Protein AF-A0A9R0RWM8-F1 (afdb_monomer)

Radius of gyration: 27.02 Å; Cα contacts (8 Å, |Δi|>4): 179; chains: 1; bounding box: 79×49×94 Å

Secondary structure (DSSP, 8-state):
----------------TTSSS------TT-HHHHHHHHHHHHHHHHHHHHHHHHHHHTT----TTHHHHHHHHHHHHHHHHHHH--SHHHHHHHHHS-SHHHHHHHHHHHHHHHHHHTTT--S--HHHHHHHHHHTTS--S--------------------------PPBPTTT-SB--SEEEETTS-EEEHHHHHHHHHHHSB-TTT--B--TTSEEE--PPP---

Organism: Triticum turgidum subsp. durum (NCBI:txid4567)

Structure (mmCIF, N/CA/C/O backbone):
data_AF-A0A9R0RWM8-F1
#
_entry.id   AF-A0A9R0RWM8-F1
#
loop_
_atom_site.group_PDB
_atom_site.id
_atom_site.type_symbol
_atom_site.label_atom_id
_atom_site.label_alt_id
_atom_site.label_comp_id
_atom_site.label_asym_id
_atom_site.label_entity_id
_atom_site.label_seq_id
_atom_site.pdbx_PDB_ins_code
_atom_site.Cartn_x
_atom_site.Cartn_y
_atom_site.Cartn_z
_atom_site.occupancy
_atom_site.B_iso_or_equiv
_atom_site.auth_seq_id
_atom_site.auth_comp_id
_atom_site.auth_asym_id
_atom_site.auth_atom_id
_atom_site.pdbx_PDB_model_num
ATOM 1 N N . MET A 1 1 ? 53.790 21.057 -60.762 1.00 41.03 1 MET A N 1
ATOM 2 C CA . MET A 1 1 ? 53.659 20.073 -59.668 1.00 41.03 1 MET A CA 1
ATOM 3 C C . MET A 1 1 ? 52.258 20.195 -59.084 1.00 41.03 1 MET A C 1
ATOM 5 O O . MET A 1 1 ? 52.009 21.154 -58.374 1.00 41.03 1 MET A O 1
ATOM 9 N N . ASN A 1 2 ? 51.353 19.265 -59.403 1.00 35.59 2 ASN A N 1
ATOM 10 C CA . ASN A 1 2 ? 50.040 19.155 -58.758 1.00 35.59 2 ASN A CA 1
ATOM 11 C C . ASN A 1 2 ? 50.072 17.924 -57.849 1.00 35.59 2 ASN A C 1
ATOM 13 O O . ASN A 1 2 ? 50.396 16.834 -58.323 1.00 35.59 2 ASN A O 1
ATOM 17 N N . ARG A 1 3 ? 49.764 18.087 -56.558 1.00 42.84 3 ARG A N 1
ATOM 18 C CA . ARG A 1 3 ? 49.538 16.968 -55.637 1.00 42.84 3 ARG A CA 1
ATOM 19 C C . ARG A 1 3 ? 48.180 17.104 -54.955 1.00 42.84 3 ARG A C 1
ATOM 21 O O . ARG A 1 3 ? 47.782 18.174 -54.516 1.00 42.84 3 ARG A O 1
ATOM 28 N N . LEU A 1 4 ? 47.515 15.958 -54.974 1.00 44.88 4 LEU A N 1
ATOM 29 C CA . LEU A 1 4 ? 46.172 15.598 -54.549 1.00 44.88 4 LEU A CA 1
ATOM 30 C C . LEU A 1 4 ? 46.011 15.625 -53.024 1.00 44.88 4 LEU A C 1
ATOM 32 O O . LEU A 1 4 ? 46.988 15.434 -52.303 1.00 44.88 4 LEU A O 1
ATOM 36 N N . GLY A 1 5 ? 44.762 15.706 -52.557 1.00 35.75 5 GLY A N 1
ATOM 37 C CA . GLY A 1 5 ? 44.398 15.280 -51.205 1.00 35.75 5 GLY A CA 1
ATOM 38 C C . GLY A 1 5 ? 43.035 15.783 -50.742 1.00 35.75 5 GLY A C 1
ATOM 39 O O . GLY A 1 5 ? 42.968 16.729 -49.970 1.00 35.75 5 GLY A O 1
ATOM 40 N N . GLY A 1 6 ? 41.953 15.158 -51.212 1.00 41.94 6 GLY A N 1
ATOM 41 C CA . GLY A 1 6 ? 40.616 15.319 -50.636 1.00 41.94 6 GLY A CA 1
ATOM 42 C C . GLY A 1 6 ? 40.345 14.314 -49.509 1.00 41.94 6 GLY A C 1
ATOM 43 O O . GLY A 1 6 ? 40.866 13.201 -49.541 1.00 41.94 6 GLY A O 1
ATOM 44 N N . SER A 1 7 ? 39.520 14.714 -48.540 1.00 39.81 7 SER A N 1
ATOM 45 C CA . SER A 1 7 ? 38.639 13.910 -47.659 1.00 39.81 7 SER A CA 1
ATOM 46 C C . SER A 1 7 ? 37.884 14.921 -46.780 1.00 39.81 7 SER A C 1
ATOM 48 O O . SER A 1 7 ? 38.516 15.813 -46.227 1.00 39.81 7 SER A O 1
ATOM 50 N N . GLY A 1 8 ? 36.547 15.004 -46.826 1.00 36.31 8 GLY A N 1
ATOM 51 C CA . GLY A 1 8 ? 35.636 14.207 -45.983 1.00 36.31 8 GLY A CA 1
ATOM 52 C C . GLY A 1 8 ? 35.725 14.716 -44.535 1.00 36.31 8 GLY A C 1
ATOM 53 O O . GLY A 1 8 ? 36.802 14.678 -43.967 1.00 36.31 8 GLY A O 1
ATOM 54 N N . ILE A 1 9 ? 34.703 15.247 -43.866 1.00 40.88 9 ILE A N 1
ATOM 55 C CA . ILE A 1 9 ? 33.349 14.729 -43.642 1.00 40.88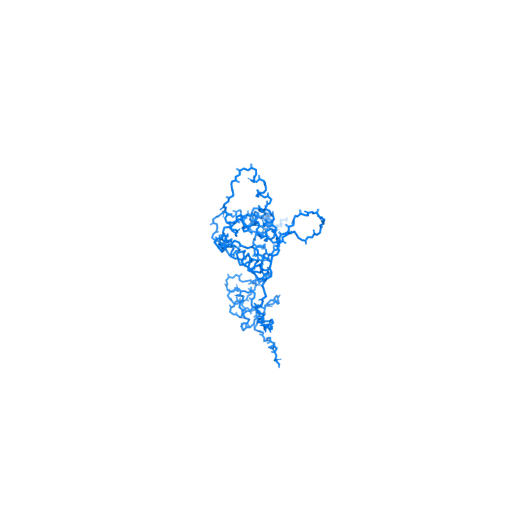 9 ILE A CA 1
ATOM 56 C C . ILE A 1 9 ? 32.516 15.834 -42.962 1.00 40.88 9 ILE A C 1
ATOM 58 O O . ILE A 1 9 ? 33.050 16.642 -42.205 1.00 40.88 9 ILE A O 1
ATOM 62 N N . GLY A 1 10 ? 31.211 15.870 -43.239 1.00 37.22 10 GLY A N 1
ATOM 63 C CA . GLY A 1 10 ? 30.273 16.811 -42.630 1.00 37.22 10 GLY A CA 1
ATOM 64 C C . GLY A 1 10 ? 30.106 16.584 -41.127 1.00 37.22 10 GLY A C 1
ATOM 65 O O . GLY A 1 10 ? 29.829 15.470 -40.686 1.00 37.22 10 GLY A O 1
ATOM 66 N N . GLY A 1 11 ? 30.240 17.660 -40.353 1.00 33.16 11 GLY A N 1
ATOM 67 C CA . GLY A 1 11 ? 29.762 17.723 -38.978 1.00 33.16 11 GLY A CA 1
ATOM 68 C C . GLY A 1 11 ? 28.255 17.937 -38.993 1.00 33.16 11 GLY A C 1
ATOM 69 O O . GLY A 1 11 ? 27.791 19.065 -39.117 1.00 33.16 11 GLY A O 1
ATOM 70 N N . ALA A 1 12 ? 27.487 16.853 -38.926 1.00 40.91 12 ALA A N 1
ATOM 71 C CA . ALA A 1 12 ? 26.118 16.943 -38.449 1.00 40.91 12 ALA A CA 1
ATOM 72 C C . ALA A 1 12 ? 26.194 17.083 -36.927 1.00 40.91 12 ALA A C 1
ATOM 74 O O . ALA A 1 12 ? 26.574 16.136 -36.236 1.00 40.91 12 ALA A O 1
ATOM 75 N N . ASP A 1 13 ? 25.865 18.269 -36.422 1.00 43.59 13 ASP A N 1
ATOM 76 C CA . ASP A 1 13 ? 25.582 18.488 -35.010 1.00 43.59 13 ASP A CA 1
ATOM 77 C C . ASP A 1 13 ? 24.439 17.553 -34.598 1.00 43.59 13 ASP A C 1
ATOM 79 O O . ASP A 1 13 ? 23.269 17.785 -34.904 1.00 43.59 13 ASP A O 1
ATOM 83 N N . VAL A 1 14 ? 24.784 16.443 -33.946 1.00 48.91 14 VAL A N 1
ATOM 84 C CA . VAL A 1 14 ? 23.820 15.570 -33.278 1.00 48.91 14 VAL A CA 1
ATOM 85 C C . VAL A 1 14 ? 23.519 16.216 -31.923 1.00 48.91 14 VAL A C 1
ATOM 87 O O . VAL A 1 14 ? 24.393 16.209 -31.053 1.00 48.91 14 VAL A O 1
ATOM 90 N N . PRO A 1 15 ? 22.320 16.782 -31.698 1.00 49.91 15 PRO A N 1
ATOM 91 C CA . PRO A 1 15 ? 21.963 17.278 -30.379 1.00 49.91 15 PRO A CA 1
ATOM 92 C C . PRO A 1 15 ? 21.841 16.095 -29.403 1.00 49.91 15 PRO A C 1
ATOM 94 O O . PRO A 1 15 ? 21.458 14.992 -29.813 1.00 49.91 15 PRO A O 1
ATOM 97 N N . PRO A 1 16 ? 22.140 16.287 -28.107 1.00 37.41 16 PRO A N 1
ATOM 98 C CA . PRO A 1 16 ? 22.095 15.217 -27.120 1.00 37.41 16 PRO A CA 1
ATOM 99 C C . PRO A 1 16 ? 20.658 14.708 -26.931 1.00 37.41 16 PRO A C 1
ATOM 101 O O . PRO A 1 16 ? 19.851 15.259 -26.183 1.00 37.41 16 PRO A O 1
ATOM 104 N N . LEU A 1 17 ? 20.336 13.602 -27.600 1.00 49.34 17 LEU A N 1
ATOM 105 C CA . LEU A 1 17 ? 19.144 12.803 -27.345 1.00 49.34 17 LEU A CA 1
ATOM 106 C C . LEU A 1 17 ? 19.371 11.968 -26.087 1.00 49.34 17 LEU A C 1
ATOM 108 O O . LEU A 1 17 ? 19.817 10.828 -26.199 1.00 49.34 17 LEU A O 1
ATOM 112 N N . GLN A 1 18 ? 19.061 12.496 -24.897 1.00 50.59 18 GLN A N 1
ATOM 113 C CA . GLN A 1 18 ? 18.813 11.596 -23.759 1.00 50.59 18 GLN A CA 1
ATOM 114 C C . GLN A 1 18 ? 18.012 12.126 -22.566 1.00 50.59 18 GLN A C 1
ATOM 116 O O . GLN A 1 18 ? 17.617 11.302 -21.747 1.00 50.59 18 GLN A O 1
ATOM 121 N N . HIS A 1 19 ? 17.683 13.419 -22.464 1.00 40.66 19 HIS A N 1
ATOM 122 C CA . HIS A 1 19 ? 16.923 13.898 -21.294 1.00 40.66 19 HIS A CA 1
ATOM 123 C C . HIS A 1 19 ? 15.537 14.490 -21.581 1.00 40.66 19 HIS A C 1
ATOM 125 O O . HIS A 1 19 ? 14.769 14.684 -20.652 1.00 40.66 19 HIS A O 1
ATOM 131 N N . GLN A 1 20 ? 15.167 14.722 -22.844 1.00 36.31 20 GLN A N 1
ATOM 132 C CA . GLN A 1 20 ? 14.015 15.586 -23.156 1.00 36.31 20 GLN A CA 1
ATOM 133 C C . GLN A 1 20 ? 12.822 14.885 -23.829 1.00 36.31 20 GLN A C 1
ATOM 135 O O . GLN A 1 20 ? 11.926 15.541 -24.343 1.00 36.31 20 GLN A O 1
ATOM 140 N N . ARG A 1 21 ? 12.777 13.544 -23.843 1.00 43.12 21 ARG A N 1
ATOM 141 C CA . ARG A 1 21 ? 11.648 12.785 -24.424 1.00 43.12 21 ARG A CA 1
ATOM 142 C C . ARG A 1 21 ? 11.198 11.624 -23.539 1.00 43.12 21 ARG A C 1
ATOM 144 O O . ARG A 1 21 ? 11.185 10.480 -23.983 1.00 43.12 21 ARG A O 1
ATOM 151 N N . ARG A 1 22 ? 10.908 11.902 -22.266 1.00 39.97 22 ARG A N 1
ATOM 152 C CA . ARG A 1 22 ? 10.103 11.015 -21.398 1.00 39.97 22 ARG A CA 1
ATOM 153 C C . ARG A 1 22 ? 9.156 11.774 -20.467 1.00 39.97 22 ARG A C 1
ATOM 155 O O . ARG A 1 22 ? 8.605 11.182 -19.548 1.00 39.97 22 ARG A O 1
ATOM 162 N N . GLU A 1 23 ? 8.909 13.049 -20.747 1.00 43.84 23 GLU A N 1
ATOM 163 C CA . GLU A 1 23 ? 7.754 13.780 -20.217 1.00 43.84 23 GLU A CA 1
ATOM 164 C C . GLU A 1 23 ? 6.521 13.500 -21.091 1.00 43.84 23 GLU A C 1
ATOM 166 O O . GLU A 1 23 ? 5.766 14.401 -21.446 1.00 43.84 23 GLU A O 1
ATOM 171 N N . ASP A 1 24 ? 6.332 12.237 -21.492 1.00 44.72 24 ASP A N 1
ATOM 172 C CA . ASP A 1 24 ? 5.107 11.823 -22.162 1.00 44.72 24 ASP A CA 1
ATOM 173 C C . ASP A 1 24 ? 3.997 11.878 -21.112 1.00 44.72 24 ASP A C 1
ATOM 175 O O . ASP A 1 24 ? 3.854 10.989 -20.266 1.00 44.72 24 ASP A O 1
ATOM 179 N N . VAL A 1 25 ? 3.261 12.991 -21.149 1.00 53.62 25 VAL A N 1
ATOM 180 C CA . VAL A 1 25 ? 2.013 13.241 -20.434 1.00 53.62 25 VAL A CA 1
ATOM 181 C C . VAL A 1 25 ? 1.122 12.024 -20.628 1.00 53.62 25 VAL A C 1
ATOM 183 O O . VAL A 1 25 ? 0.523 11.805 -21.681 1.00 53.62 25 VAL A O 1
ATOM 186 N N . MET A 1 26 ? 1.090 11.178 -19.608 1.00 51.50 26 MET A N 1
ATOM 187 C CA . MET A 1 26 ? 0.344 9.943 -19.658 1.00 51.50 26 MET A CA 1
ATOM 188 C C . MET A 1 26 ? -1.137 10.267 -19.550 1.00 51.50 26 MET A C 1
ATOM 190 O O . MET A 1 26 ? -1.602 10.753 -18.519 1.00 51.50 26 MET A O 1
ATOM 194 N N . GLY A 1 27 ? -1.879 10.000 -20.624 1.00 53.88 27 GLY A N 1
ATOM 195 C CA . GLY A 1 27 ? -3.328 10.119 -20.620 1.00 53.88 27 GLY A CA 1
ATOM 196 C C . GLY A 1 27 ? -3.925 9.328 -19.456 1.00 53.88 27 GLY A C 1
ATOM 197 O O . GLY A 1 27 ? -3.464 8.234 -19.127 1.00 53.88 27 GLY A O 1
ATOM 198 N N . LEU A 1 28 ? -4.984 9.870 -18.857 1.00 53.69 28 LEU A N 1
ATOM 199 C CA . LEU A 1 28 ? -5.710 9.332 -17.696 1.00 53.69 28 LEU A CA 1
ATOM 200 C C . LEU A 1 28 ? -6.250 7.887 -17.872 1.00 53.69 28 LEU A C 1
ATOM 202 O O . LEU A 1 28 ? -6.887 7.369 -16.957 1.00 53.69 28 LEU A O 1
ATOM 206 N N . GLY A 1 29 ? -6.001 7.245 -19.020 1.00 56.00 29 GLY A N 1
ATOM 207 C CA . GLY A 1 29 ? -6.438 5.901 -19.395 1.00 56.00 29 GLY A CA 1
ATOM 208 C C . GLY A 1 29 ? -5.324 4.895 -19.723 1.00 56.00 29 GLY A C 1
ATOM 209 O O . GLY A 1 29 ? -5.643 3.852 -20.285 1.00 56.00 29 GLY A O 1
ATOM 210 N N . ASP A 1 30 ? -4.046 5.156 -19.406 1.00 70.75 30 ASP A N 1
ATOM 211 C CA . ASP A 1 30 ? -2.996 4.127 -19.543 1.00 70.75 30 ASP A CA 1
ATOM 212 C C . ASP A 1 30 ? -3.303 2.922 -18.615 1.00 70.75 30 ASP A C 1
ATOM 214 O O . ASP A 1 30 ? -3.385 3.102 -17.391 1.00 70.75 30 ASP A O 1
ATOM 218 N N . PRO A 1 31 ? -3.448 1.690 -19.149 1.00 75.12 31 PRO A N 1
ATOM 219 C CA . PRO A 1 31 ? -3.758 0.493 -18.360 1.00 75.12 31 PRO A CA 1
ATOM 220 C C . PRO A 1 31 ? -2.769 0.216 -17.217 1.00 75.12 31 PRO A C 1
ATOM 222 O O . PRO A 1 31 ? -3.159 -0.283 -16.156 1.00 75.12 31 PRO A O 1
ATOM 225 N N . MET A 1 32 ? -1.494 0.566 -17.398 1.00 74.56 32 MET A N 1
ATOM 226 C CA . MET A 1 32 ? -0.452 0.426 -16.383 1.00 74.56 32 MET A CA 1
ATOM 227 C C . MET A 1 32 ? -0.665 1.419 -15.236 1.00 74.56 32 MET A C 1
ATOM 229 O O . MET A 1 32 ? -0.528 1.046 -14.071 1.00 74.56 32 MET A O 1
ATOM 233 N N . LEU A 1 33 ? -1.043 2.666 -15.543 1.00 78.62 33 LEU A N 1
ATOM 234 C CA . LEU A 1 33 ? -1.353 3.674 -14.524 1.00 78.62 33 LEU A CA 1
ATOM 235 C C . LEU A 1 33 ? -2.636 3.313 -13.769 1.00 78.62 33 LEU A C 1
ATOM 237 O O . LEU A 1 33 ? -2.679 3.424 -12.547 1.00 78.62 33 LEU A O 1
ATOM 241 N N . VAL A 1 34 ? -3.663 2.827 -14.468 1.00 81.25 34 VAL A N 1
ATOM 242 C CA . VAL A 1 34 ? -4.906 2.349 -13.839 1.00 81.25 34 VAL A CA 1
ATOM 243 C C . VAL A 1 34 ? -4.615 1.207 -12.864 1.00 81.25 34 VAL A C 1
ATOM 245 O O . VAL A 1 34 ? -5.079 1.237 -11.722 1.00 81.25 34 VAL A O 1
ATOM 248 N N . THR A 1 35 ? -3.798 0.236 -13.279 1.00 83.12 35 THR A N 1
ATOM 249 C CA . THR A 1 35 ? -3.392 -0.895 -12.431 1.00 83.12 35 THR A CA 1
ATOM 250 C C . THR A 1 35 ? -2.606 -0.426 -11.208 1.00 83.12 35 THR A C 1
ATOM 252 O O . THR A 1 35 ? -2.902 -0.852 -10.092 1.00 83.12 35 THR A O 1
ATOM 255 N N . LEU A 1 36 ? -1.666 0.504 -11.393 1.00 85.00 36 LEU A N 1
ATOM 256 C CA . LEU A 1 36 ? -0.878 1.090 -10.308 1.00 85.00 36 LEU A CA 1
ATOM 257 C C . LEU A 1 36 ? -1.762 1.815 -9.282 1.00 85.00 36 LEU A C 1
ATOM 259 O O . LEU A 1 36 ? -1.656 1.559 -8.084 1.00 85.00 36 LEU A O 1
ATOM 263 N N . ARG A 1 37 ? -2.684 2.667 -9.749 1.00 85.56 37 ARG A N 1
ATOM 264 C CA . ARG A 1 37 ? -3.636 3.387 -8.887 1.00 85.56 37 ARG A CA 1
ATOM 265 C C . ARG A 1 37 ? -4.529 2.418 -8.114 1.00 85.56 37 ARG A C 1
ATOM 267 O O . ARG A 1 37 ? -4.785 2.626 -6.933 1.00 85.56 37 ARG A O 1
ATOM 274 N N . ASN A 1 38 ? -4.992 1.347 -8.758 1.00 87.50 38 ASN A N 1
ATOM 275 C CA . ASN A 1 38 ? -5.810 0.324 -8.105 1.00 87.50 38 ASN A CA 1
ATOM 276 C C . ASN A 1 38 ? -5.023 -0.452 -7.043 1.00 87.50 38 ASN A C 1
ATOM 278 O O . ASN A 1 38 ? -5.536 -0.644 -5.943 1.00 87.50 38 ASN A O 1
ATOM 282 N N . ASN A 1 39 ? -3.783 -0.846 -7.337 1.00 88.50 39 ASN A N 1
ATOM 283 C CA . ASN A 1 39 ? -2.914 -1.517 -6.372 1.00 88.50 39 ASN A CA 1
ATOM 284 C C . ASN A 1 39 ? -2.635 -0.621 -5.157 1.00 88.50 39 ASN A C 1
ATOM 286 O O . ASN A 1 39 ? -2.789 -1.053 -4.017 1.00 88.50 39 ASN A O 1
ATOM 290 N N . TYR A 1 40 ? -2.328 0.656 -5.384 1.00 90.00 40 TYR A N 1
ATOM 291 C CA . TYR A 1 40 ? -2.070 1.578 -4.286 1.00 90.00 40 TYR A CA 1
ATOM 292 C C . TYR A 1 40 ? -3.319 1.850 -3.432 1.00 90.00 40 TYR A C 1
ATOM 294 O O . TYR A 1 40 ? -3.229 1.878 -2.205 1.00 90.00 40 TYR A O 1
ATOM 302 N N . ARG A 1 41 ? -4.511 1.949 -4.044 1.00 90.44 41 ARG A N 1
ATOM 303 C CA . ARG A 1 41 ? -5.782 2.017 -3.296 1.00 90.44 41 ARG A CA 1
ATOM 304 C C . ARG A 1 41 ? -6.003 0.792 -2.410 1.00 90.44 41 ARG A C 1
ATOM 306 O O . ARG A 1 41 ? -6.516 0.961 -1.310 1.00 90.44 41 ARG A O 1
ATOM 313 N N . GLN A 1 42 ? -5.613 -0.408 -2.848 1.00 90.25 42 GLN A N 1
ATOM 314 C CA . GLN A 1 42 ? -5.680 -1.608 -2.003 1.00 90.25 42 GLN A CA 1
ATOM 315 C C . GLN A 1 42 ? -4.789 -1.464 -0.766 1.00 90.25 42 GLN A C 1
ATOM 317 O O . GLN A 1 42 ? -5.277 -1.635 0.347 1.00 90.25 42 GLN A O 1
ATOM 322 N N . ARG A 1 43 ? -3.541 -1.010 -0.936 1.00 91.81 43 ARG A N 1
ATOM 323 C CA . ARG A 1 43 ? -2.626 -0.754 0.192 1.00 91.81 43 ARG A CA 1
ATOM 324 C C . ARG A 1 43 ? -3.173 0.302 1.164 1.00 91.81 43 ARG A C 1
ATOM 326 O O . ARG A 1 43 ? -3.072 0.143 2.376 1.00 91.81 43 ARG A O 1
ATOM 333 N N . ILE A 1 44 ? -3.796 1.363 0.639 1.00 90.94 44 ILE A N 1
ATOM 334 C CA . ILE A 1 44 ? -4.483 2.380 1.453 1.00 90.94 44 ILE A CA 1
ATOM 335 C C . ILE A 1 44 ? -5.648 1.760 2.239 1.00 90.94 44 ILE A C 1
ATOM 337 O O . ILE A 1 44 ? -5.817 2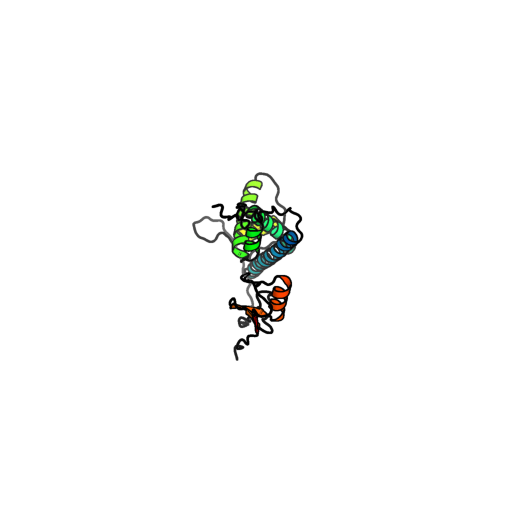.069 3.416 1.00 90.94 44 ILE A O 1
ATOM 341 N N . MET A 1 45 ? -6.454 0.894 1.616 1.00 89.56 45 MET A N 1
ATOM 342 C CA . MET A 1 45 ? -7.566 0.219 2.297 1.00 89.56 45 MET A CA 1
ATOM 343 C C . MET A 1 45 ? -7.087 -0.718 3.404 1.00 89.56 45 MET A C 1
ATOM 345 O O . MET A 1 45 ? -7.712 -0.762 4.460 1.00 89.56 45 MET A O 1
ATOM 349 N N . GLU A 1 46 ? -6.007 -1.460 3.175 1.00 90.00 46 GLU A N 1
ATOM 350 C CA . GLU A 1 46 ? -5.410 -2.351 4.175 1.00 90.00 46 GLU A CA 1
ATOM 351 C C . GLU A 1 46 ? -4.877 -1.567 5.372 1.00 90.00 46 GLU A C 1
ATOM 353 O O . GLU A 1 46 ? -5.199 -1.902 6.511 1.00 90.00 46 GLU A O 1
ATOM 358 N N . HIS A 1 47 ? -4.153 -0.474 5.120 1.00 89.50 47 HIS A N 1
ATOM 359 C CA . HIS A 1 47 ? -3.665 0.403 6.180 1.00 89.50 47 HIS A CA 1
ATOM 360 C C . HIS A 1 47 ? -4.824 1.055 6.952 1.00 89.50 47 HIS A C 1
ATOM 362 O O . HIS A 1 47 ? -4.876 0.976 8.175 1.00 89.50 47 HIS A O 1
ATOM 368 N N . ALA A 1 48 ? -5.838 1.584 6.259 1.00 87.81 48 ALA A N 1
ATOM 369 C CA . ALA A 1 48 ? -7.031 2.130 6.907 1.00 87.81 48 ALA A CA 1
ATOM 370 C C . ALA A 1 48 ? -7.805 1.070 7.715 1.00 87.81 48 ALA A C 1
ATOM 372 O O . ALA A 1 48 ? -8.362 1.370 8.770 1.00 87.81 48 ALA A O 1
ATOM 373 N N . ARG A 1 49 ? -7.844 -0.181 7.241 1.00 89.44 49 ARG A N 1
ATOM 374 C CA . ARG A 1 49 ? -8.447 -1.301 7.971 1.00 89.44 49 ARG A CA 1
ATOM 375 C C . ARG A 1 49 ? -7.668 -1.618 9.241 1.00 89.44 49 ARG A C 1
ATOM 377 O O . ARG A 1 49 ? -8.300 -1.849 10.271 1.00 89.44 49 ARG A O 1
ATOM 384 N N . TRP A 1 50 ? -6.340 -1.629 9.167 1.00 89.44 50 TRP A N 1
ATOM 385 C CA . TRP A 1 50 ? -5.469 -1.810 10.326 1.00 89.44 50 TRP A CA 1
ATOM 386 C C . TRP A 1 50 ? -5.720 -0.724 11.378 1.00 89.44 50 TRP A C 1
ATOM 388 O O . TRP A 1 50 ? -6.050 -1.056 12.514 1.00 89.44 50 TRP A O 1
ATOM 398 N N . GLU A 1 51 ? -5.724 0.548 10.970 1.00 86.25 51 GLU A N 1
ATOM 399 C CA . GLU A 1 51 ? -6.009 1.703 11.836 1.00 86.25 51 GLU A CA 1
ATOM 400 C C . GLU A 1 51 ? -7.368 1.601 12.544 1.00 86.25 51 GLU A C 1
ATOM 402 O O . GLU A 1 51 ? -7.498 1.811 13.753 1.00 86.25 51 GLU A O 1
ATOM 407 N N . VAL A 1 52 ? -8.419 1.242 11.803 1.00 84.44 52 VAL A N 1
ATOM 408 C CA . VAL A 1 52 ? -9.760 1.093 12.382 1.00 84.44 52 VAL A CA 1
ATOM 409 C C . VAL A 1 52 ? -9.833 -0.108 13.330 1.00 84.44 52 VAL A C 1
ATOM 411 O O . VAL A 1 52 ? -10.474 -0.031 14.378 1.00 84.44 52 VAL A O 1
ATOM 414 N N . THR A 1 53 ? -9.154 -1.206 13.001 1.00 85.31 53 THR A N 1
ATOM 415 C CA . THR A 1 53 ? -9.132 -2.417 13.833 1.00 85.31 53 THR A CA 1
ATOM 416 C C . THR A 1 53 ? -8.368 -2.186 15.137 1.00 85.31 53 THR A C 1
ATOM 418 O O . THR A 1 53 ? -8.854 -2.575 16.198 1.00 85.31 53 THR A O 1
ATOM 421 N N . ALA A 1 54 ? -7.228 -1.490 15.092 1.00 84.88 54 ALA A N 1
ATOM 422 C CA . ALA A 1 54 ? -6.471 -1.099 16.282 1.00 84.88 54 ALA A CA 1
ATOM 423 C C . ALA A 1 54 ? -7.347 -0.312 17.272 1.00 84.88 54 ALA A C 1
ATOM 425 O O . ALA A 1 54 ? -7.375 -0.597 18.467 1.00 84.88 54 ALA A O 1
ATOM 426 N N . ARG A 1 55 ? -8.182 0.598 16.767 1.00 78.81 55 ARG A N 1
ATOM 427 C CA . ARG A 1 55 ? -9.120 1.369 17.596 1.00 78.81 55 ARG A CA 1
ATOM 428 C C . ARG A 1 55 ? -10.230 0.555 18.231 1.00 78.81 55 ARG A C 1
ATOM 430 O O . ARG A 1 55 ? -10.644 0.882 19.342 1.00 78.81 55 ARG A O 1
ATOM 437 N N . LEU A 1 56 ? -10.721 -0.469 17.535 1.00 82.06 56 LEU A N 1
ATOM 438 C CA . LEU A 1 56 ? -11.687 -1.402 18.110 1.00 82.06 56 LEU A CA 1
ATOM 439 C C . LEU A 1 56 ? -11.071 -2.134 19.310 1.00 82.06 56 LEU A C 1
ATOM 441 O O . LEU A 1 56 ? -11.743 -2.283 20.328 1.00 82.06 56 LEU A O 1
ATOM 445 N N . TYR A 1 57 ? -9.787 -2.507 19.233 1.00 81.06 57 TYR A N 1
ATOM 446 C CA . TYR A 1 57 ? -9.053 -3.080 20.368 1.00 81.06 57 TYR A CA 1
ATOM 447 C C . TYR A 1 57 ? -8.814 -2.075 21.503 1.00 81.06 57 TYR A C 1
ATOM 449 O O . TYR A 1 57 ? -8.885 -2.447 22.672 1.00 81.06 57 TYR A O 1
ATOM 457 N N . GLU A 1 58 ? -8.605 -0.798 21.184 1.00 82.06 58 GLU A N 1
ATOM 458 C CA . GLU A 1 58 ? -8.502 0.290 22.170 1.00 82.06 58 GLU A CA 1
ATOM 459 C C . GLU A 1 58 ? -9.858 0.715 22.772 1.00 82.06 58 GLU A C 1
ATOM 461 O O . GLU A 1 58 ? -9.906 1.603 23.624 1.00 82.06 58 GLU A O 1
ATOM 466 N N . GLY A 1 59 ? -10.977 0.129 22.327 1.00 79.50 59 GLY A N 1
ATOM 467 C CA . GLY A 1 59 ? -12.321 0.476 22.797 1.00 79.50 59 GLY A CA 1
ATOM 468 C C . GLY A 1 59 ? -12.821 1.849 22.330 1.00 79.50 59 GLY A C 1
ATOM 469 O O . GLY A 1 59 ? -13.771 2.391 22.899 1.00 79.50 59 GLY A O 1
ATOM 470 N N . LYS A 1 60 ? -12.198 2.437 21.300 1.00 80.38 60 LYS A N 1
ATOM 471 C CA . LYS A 1 60 ? -12.632 3.714 20.713 1.00 80.38 60 LYS A CA 1
ATOM 472 C C . LYS A 1 60 ? -13.871 3.506 19.837 1.00 80.38 60 LYS A C 1
ATOM 474 O O . LYS A 1 60 ? -14.053 2.467 19.205 1.00 80.38 60 LYS A O 1
ATOM 479 N N . ARG A 1 61 ? -14.733 4.527 19.768 1.00 76.25 61 ARG A N 1
ATOM 480 C CA . ARG A 1 61 ? -15.957 4.489 18.955 1.00 76.25 61 ARG A CA 1
ATOM 481 C C . ARG A 1 61 ? -15.608 4.483 17.464 1.00 76.25 61 ARG A C 1
ATOM 483 O O . ARG A 1 61 ? -14.933 5.388 16.983 1.00 76.25 61 ARG A O 1
ATOM 490 N N . VAL A 1 62 ? -16.124 3.491 16.748 1.00 77.62 62 VAL A N 1
ATOM 491 C CA . VAL A 1 62 ? -16.010 3.334 15.292 1.00 77.62 62 VAL A CA 1
ATOM 492 C C . VAL A 1 62 ? -17.419 3.111 14.720 1.00 77.62 62 VAL A C 1
ATOM 494 O O . VAL A 1 62 ? -18.230 2.454 15.379 1.00 77.62 62 VAL A O 1
ATOM 497 N N . PRO A 1 63 ? -17.749 3.637 13.525 1.00 76.81 63 PRO A N 1
ATOM 498 C CA . PRO A 1 63 ? -19.046 3.396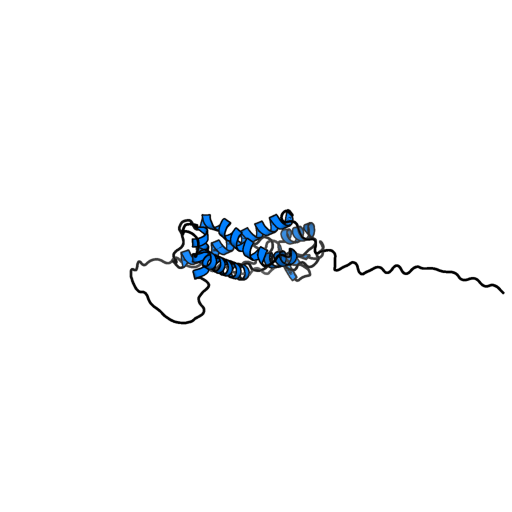 12.888 1.00 76.81 63 PRO A CA 1
ATOM 499 C C . PRO A 1 63 ? -19.256 1.903 12.614 1.00 76.81 63 PRO A C 1
ATOM 501 O O . PRO A 1 63 ? -18.344 1.253 12.118 1.00 76.81 63 PRO A O 1
ATOM 504 N N . ALA A 1 64 ? -20.447 1.352 12.869 1.00 72.62 64 ALA A N 1
ATOM 505 C CA . ALA A 1 64 ? -20.708 -0.088 12.704 1.00 72.62 64 ALA A CA 1
ATOM 506 C C . ALA A 1 64 ? -20.428 -0.600 11.273 1.00 72.62 64 ALA A C 1
ATOM 508 O O . ALA A 1 64 ? -19.955 -1.717 11.088 1.00 72.62 64 ALA A O 1
ATOM 509 N N . ASP A 1 65 ? -20.639 0.256 10.271 1.00 78.69 65 ASP A N 1
ATOM 510 C CA . ASP A 1 65 ? -20.495 -0.058 8.848 1.00 78.69 65 ASP A CA 1
ATOM 511 C C . ASP A 1 65 ? -19.183 0.436 8.228 1.00 78.69 65 ASP A C 1
ATOM 513 O O . ASP A 1 65 ? -19.087 0.617 7.011 1.00 78.69 65 ASP A O 1
ATOM 517 N N . TRP A 1 66 ? -18.151 0.650 9.046 1.00 79.56 66 TRP A N 1
ATOM 518 C CA . TRP A 1 66 ? -16.871 1.212 8.610 1.00 79.56 66 TRP A CA 1
ATOM 519 C C . TRP A 1 66 ? -16.247 0.489 7.408 1.00 79.56 66 TRP A C 1
ATOM 521 O O . TRP A 1 66 ? -15.661 1.124 6.533 1.00 79.56 66 TRP A O 1
ATOM 531 N N . GLN A 1 67 ? -16.431 -0.828 7.307 1.00 80.44 67 GLN A N 1
ATOM 532 C CA . GLN A 1 67 ? -15.920 -1.625 6.190 1.00 80.44 67 GLN A CA 1
ATOM 533 C C . GLN A 1 67 ? -16.483 -1.176 4.833 1.00 80.44 67 GLN A C 1
ATOM 535 O O . GLN A 1 67 ? -15.764 -1.211 3.834 1.00 80.44 67 GLN A O 1
ATOM 540 N N . ARG A 1 68 ? -17.739 -0.705 4.789 1.00 80.25 68 ARG A N 1
ATOM 541 C CA . ARG A 1 68 ? -18.393 -0.244 3.552 1.00 80.25 68 ARG A CA 1
ATOM 542 C C . ARG A 1 68 ? -17.835 1.085 3.048 1.00 80.25 68 ARG A C 1
ATOM 544 O O . ARG A 1 68 ? -17.851 1.327 1.846 1.00 80.25 68 ARG A O 1
ATOM 551 N N . GLY A 1 69 ? -17.311 1.923 3.941 1.00 80.88 69 GLY A N 1
ATOM 552 C CA . GLY A 1 69 ? -16.765 3.233 3.582 1.00 80.88 69 GLY A CA 1
ATOM 553 C C . GLY A 1 69 ? -15.285 3.221 3.179 1.00 80.88 69 GLY A C 1
ATOM 554 O O . GLY A 1 69 ? -14.807 4.228 2.651 1.00 80.88 69 GLY A O 1
ATOM 555 N N . LEU A 1 70 ? -14.566 2.108 3.385 1.00 85.06 70 LEU A N 1
ATOM 556 C CA . LEU A 1 70 ? -13.136 1.985 3.066 1.00 85.06 70 LEU A CA 1
ATOM 557 C C . LEU A 1 70 ? -12.797 2.187 1.578 1.00 85.06 70 LEU A C 1
ATOM 559 O O . LEU A 1 70 ? -11.843 2.919 1.307 1.00 85.06 70 LEU A O 1
ATOM 563 N N . PRO A 1 71 ? -13.530 1.607 0.603 1.00 86.38 71 PRO A N 1
ATOM 564 C CA . PRO A 1 71 ? -13.189 1.787 -0.809 1.00 86.38 71 PRO A CA 1
ATOM 565 C C . PRO A 1 71 ? -13.280 3.248 -1.252 1.00 86.38 71 PRO A C 1
ATOM 567 O O . PRO A 1 71 ? -12.413 3.748 -1.970 1.00 86.38 71 PRO A O 1
ATOM 570 N N . GLU A 1 72 ? -14.301 3.957 -0.774 1.00 85.31 72 GLU A N 1
ATOM 571 C CA . GLU A 1 72 ? -14.503 5.369 -1.090 1.00 85.31 72 GLU A CA 1
ATOM 572 C C . GLU A 1 72 ? -13.496 6.270 -0.360 1.00 85.31 72 GLU A C 1
ATOM 574 O O . GLU A 1 72 ? -12.957 7.205 -0.956 1.00 85.31 72 GLU A O 1
ATOM 579 N N . LEU A 1 73 ? -13.154 5.952 0.894 1.00 87.12 73 LEU A N 1
ATOM 580 C CA . LEU A 1 73 ? -12.053 6.602 1.607 1.00 87.12 73 LEU A CA 1
ATOM 581 C C . LEU A 1 73 ? -10.742 6.473 0.819 1.00 87.12 73 LEU A C 1
ATOM 583 O O . LEU A 1 73 ? -10.090 7.480 0.545 1.00 87.12 73 LEU A O 1
ATOM 587 N N . ALA A 1 74 ? -10.378 5.256 0.411 1.00 88.38 74 ALA A N 1
ATOM 588 C CA . ALA A 1 74 ? -9.144 5.004 -0.325 1.00 88.38 74 ALA A CA 1
ATOM 589 C C . ALA A 1 74 ? -9.118 5.725 -1.675 1.00 88.38 74 ALA A C 1
ATOM 591 O O . ALA A 1 74 ? -8.089 6.280 -2.063 1.00 88.38 74 ALA A O 1
ATOM 592 N N . ARG A 1 75 ? -10.260 5.792 -2.370 1.00 88.62 75 ARG A N 1
ATOM 593 C CA . ARG A 1 75 ? -10.402 6.569 -3.606 1.00 88.62 75 ARG A CA 1
ATOM 594 C C . ARG A 1 75 ? -10.152 8.062 -3.375 1.00 88.62 75 ARG A C 1
ATOM 596 O O . ARG A 1 75 ? -9.483 8.698 -4.185 1.00 88.62 75 ARG A O 1
ATOM 603 N N . ARG A 1 76 ? -10.677 8.629 -2.286 1.00 87.44 76 ARG A N 1
ATOM 604 C CA . ARG A 1 76 ? -10.500 10.049 -1.938 1.00 87.44 76 ARG A CA 1
ATOM 605 C C . ARG A 1 76 ? -9.075 10.372 -1.504 1.00 87.44 76 ARG A C 1
ATOM 607 O O . ARG A 1 76 ? -8.537 11.385 -1.941 1.00 87.44 76 ARG A O 1
ATOM 614 N N . VAL A 1 77 ? -8.472 9.508 -0.692 1.00 89.69 77 VAL A N 1
ATOM 615 C CA . VAL A 1 77 ? -7.065 9.604 -0.275 1.00 89.69 77 VAL A CA 1
ATOM 616 C C . VAL A 1 77 ? -6.151 9.553 -1.496 1.00 89.69 77 VAL A C 1
ATOM 618 O O . VAL A 1 77 ? -5.336 10.450 -1.699 1.00 89.69 77 VAL A O 1
ATOM 621 N N . GLU A 1 78 ? -6.337 8.558 -2.364 1.00 89.69 78 GLU A N 1
ATOM 622 C CA . GLU A 1 78 ? -5.544 8.420 -3.584 1.00 89.69 78 GLU A CA 1
ATOM 623 C C . GLU A 1 78 ? -5.723 9.614 -4.522 1.00 89.69 78 GLU A C 1
ATOM 625 O O . GLU A 1 78 ? -4.745 10.064 -5.111 1.00 89.69 78 GLU A O 1
ATOM 630 N N . LYS A 1 79 ? -6.936 10.167 -4.628 1.00 87.75 79 LYS A N 1
ATOM 631 C CA . LYS A 1 79 ? -7.187 11.366 -5.431 1.00 87.75 79 LYS A CA 1
ATOM 632 C C . LYS A 1 79 ? -6.358 12.560 -4.946 1.00 87.75 79 LYS A C 1
ATOM 634 O O . LYS A 1 79 ? -5.732 13.213 -5.773 1.00 87.75 79 LYS A O 1
ATOM 639 N N . VAL A 1 80 ? -6.312 12.809 -3.635 1.00 88.56 80 VAL A N 1
ATOM 640 C CA . VAL A 1 80 ? -5.489 13.887 -3.053 1.00 88.56 80 VAL A CA 1
ATOM 641 C C . VAL A 1 80 ? -4.003 13.665 -3.345 1.00 88.56 80 VAL A C 1
ATOM 643 O O . VAL A 1 80 ? -3.292 14.600 -3.705 1.00 88.56 80 VAL A O 1
ATOM 646 N N . LEU A 1 81 ? -3.531 12.424 -3.221 1.00 87.88 81 LEU A N 1
ATOM 647 C CA . LEU A 1 81 ? -2.131 12.085 -3.484 1.00 87.88 81 LEU A CA 1
ATOM 648 C C . LEU A 1 81 ? -1.768 12.218 -4.967 1.00 87.88 81 LEU A C 1
ATOM 650 O O . LEU A 1 81 ? -0.703 12.734 -5.293 1.00 87.88 81 LEU A O 1
ATOM 654 N N . PHE A 1 82 ? -2.662 11.815 -5.867 1.00 85.31 82 PHE A N 1
ATOM 655 C CA . PHE A 1 82 ? -2.475 11.968 -7.307 1.00 85.31 82 PHE A CA 1
ATOM 656 C C . PHE A 1 82 ? -2.475 13.443 -7.736 1.00 85.31 82 PHE A C 1
ATOM 658 O O . PHE A 1 82 ? -1.646 13.845 -8.543 1.00 85.31 82 PHE A O 1
ATOM 665 N N . GLU A 1 83 ? -3.351 14.274 -7.162 1.00 83.69 83 GLU A N 1
ATOM 666 C CA . GLU A 1 83 ? -3.371 15.723 -7.421 1.00 83.69 83 GLU A CA 1
ATOM 667 C C . GLU A 1 83 ? -2.086 16.422 -6.946 1.00 83.69 83 GLU A C 1
ATOM 669 O O . GLU A 1 83 ? -1.639 17.379 -7.576 1.00 83.69 83 GLU A O 1
ATOM 674 N N . LYS A 1 84 ? -1.456 15.922 -5.874 1.00 82.12 84 LYS A N 1
ATOM 675 C CA . LYS A 1 84 ? -0.158 16.419 -5.388 1.00 82.12 84 LYS A CA 1
ATOM 676 C C . LYS A 1 84 ? 1.019 15.994 -6.276 1.00 82.12 84 LYS A C 1
ATOM 678 O O . LYS A 1 84 ? 2.017 16.706 -6.334 1.00 82.12 84 LYS A O 1
ATOM 683 N N . HIS A 1 85 ? 0.903 14.852 -6.952 1.00 77.38 85 HIS A N 1
ATOM 684 C CA . HIS A 1 85 ? 1.944 14.267 -7.799 1.00 77.38 85 HIS A CA 1
ATOM 685 C C . HIS A 1 85 ? 1.444 14.110 -9.241 1.00 77.38 85 HIS A C 1
ATOM 687 O O . HIS A 1 85 ? 1.163 12.991 -9.678 1.00 77.38 85 HIS A O 1
ATOM 693 N N . PRO A 1 86 ? 1.349 15.212 -10.012 1.00 69.00 86 PRO A N 1
ATOM 694 C CA . PRO A 1 86 ? 0.878 15.160 -11.397 1.00 69.00 86 PRO A CA 1
ATOM 695 C C . PRO A 1 86 ? 1.815 14.353 -12.310 1.00 69.00 86 PRO A C 1
ATOM 697 O O . PRO A 1 86 ? 1.411 13.902 -13.381 1.00 69.00 86 PRO A O 1
ATOM 700 N N . ASN A 1 87 ? 3.069 14.153 -11.894 1.00 75.19 87 ASN A N 1
ATOM 701 C CA . ASN A 1 87 ? 4.056 13.382 -12.631 1.00 75.19 87 ASN A CA 1
ATOM 702 C C . ASN A 1 87 ? 3.932 11.875 -12.342 1.00 75.19 87 ASN A C 1
ATOM 704 O O . ASN A 1 87 ? 4.000 11.435 -11.191 1.00 75.19 87 ASN A O 1
ATOM 708 N N . LYS A 1 88 ? 3.850 11.060 -13.404 1.00 69.88 88 LYS A N 1
ATOM 709 C CA . LYS A 1 88 ? 3.781 9.592 -13.316 1.00 69.88 88 LYS A CA 1
ATOM 710 C C . LYS A 1 88 ? 4.937 9.007 -12.507 1.00 69.88 88 LYS A C 1
ATOM 712 O O . LYS A 1 88 ? 4.719 8.074 -11.741 1.00 69.88 88 LYS A O 1
ATOM 717 N N . TRP A 1 89 ? 6.159 9.505 -12.701 1.00 70.94 89 TRP A N 1
ATOM 718 C CA . TRP A 1 89 ? 7.339 8.943 -12.038 1.00 70.94 89 TRP A CA 1
ATOM 719 C C . TRP A 1 89 ? 7.357 9.245 -10.535 1.00 70.94 89 TRP A C 1
ATOM 721 O O . TRP A 1 89 ? 7.670 8.368 -9.735 1.00 70.94 89 TRP A O 1
ATOM 731 N N . GLU A 1 90 ? 6.948 10.451 -10.142 1.00 77.88 90 GLU A N 1
ATOM 732 C CA . GLU A 1 90 ? 6.808 10.824 -8.730 1.00 77.88 90 GLU A CA 1
ATOM 733 C C . GLU A 1 90 ? 5.691 10.043 -8.048 1.00 77.88 90 GLU A C 1
ATOM 735 O O . GLU A 1 90 ? 5.908 9.487 -6.972 1.00 77.88 90 GLU A O 1
ATOM 740 N N . TYR A 1 91 ? 4.529 9.935 -8.703 1.00 80.56 91 TYR A N 1
ATOM 741 C CA . TYR A 1 91 ? 3.430 9.112 -8.212 1.00 80.56 91 TYR A CA 1
ATOM 742 C C . TYR A 1 91 ? 3.886 7.660 -8.054 1.00 80.56 91 TYR A C 1
ATOM 744 O O . TYR A 1 91 ? 3.684 7.061 -7.006 1.00 80.56 91 TYR A O 1
ATOM 752 N N . TYR A 1 92 ? 4.581 7.115 -9.053 1.00 80.69 92 TYR A N 1
ATOM 753 C CA . TYR A 1 92 ? 5.110 5.759 -9.011 1.00 80.69 92 TYR A CA 1
ATOM 754 C C . TYR A 1 92 ? 6.072 5.537 -7.826 1.00 80.69 92 TYR A C 1
ATOM 756 O O . TYR A 1 92 ? 5.896 4.590 -7.055 1.00 80.69 92 TYR A O 1
ATOM 764 N N . ASN A 1 93 ? 7.045 6.429 -7.626 1.00 79.81 93 ASN A N 1
ATOM 765 C CA . ASN A 1 93 ? 7.982 6.339 -6.504 1.00 79.81 93 ASN A CA 1
ATOM 766 C C . ASN A 1 93 ? 7.281 6.437 -5.148 1.00 79.81 93 ASN A C 1
ATOM 768 O O . ASN A 1 93 ? 7.584 5.657 -4.247 1.00 79.81 93 ASN A O 1
ATOM 772 N N . MET A 1 94 ? 6.313 7.347 -5.022 1.00 85.50 94 MET A N 1
ATOM 773 C CA . MET A 1 94 ? 5.468 7.460 -3.835 1.00 85.50 94 MET A CA 1
ATOM 774 C C . MET A 1 94 ? 4.686 6.158 -3.598 1.00 85.50 94 MET A C 1
ATOM 776 O O . MET A 1 94 ? 4.663 5.641 -2.482 1.00 85.50 94 MET A O 1
ATOM 780 N N . THR A 1 95 ? 4.098 5.571 -4.646 1.00 83.75 95 THR A N 1
ATOM 781 C CA . THR A 1 95 ? 3.335 4.318 -4.530 1.00 83.75 95 THR A CA 1
ATOM 782 C C . THR A 1 95 ? 4.182 3.089 -4.221 1.00 83.75 95 THR A C 1
ATOM 784 O O . THR A 1 95 ? 3.617 2.087 -3.798 1.00 83.75 95 THR A O 1
ATOM 787 N N . ASN A 1 96 ? 5.504 3.148 -4.379 1.00 79.44 96 ASN A N 1
ATOM 788 C CA . ASN A 1 96 ? 6.423 2.103 -3.916 1.00 79.44 96 ASN A CA 1
ATOM 789 C C . ASN A 1 96 ? 6.920 2.323 -2.483 1.00 79.44 96 ASN A C 1
ATOM 791 O O . ASN A 1 96 ? 7.489 1.412 -1.886 1.00 79.44 96 ASN A O 1
ATOM 795 N N . GLY A 1 97 ? 6.717 3.519 -1.933 1.00 82.06 97 GLY A N 1
ATOM 796 C CA . GLY A 1 97 ? 7.114 3.877 -0.580 1.00 82.06 97 GLY A CA 1
ATOM 797 C C . GLY A 1 97 ? 6.161 3.363 0.511 1.00 82.06 97 GLY A C 1
ATOM 798 O O . GLY A 1 97 ? 5.187 2.640 0.230 1.00 82.06 97 GLY A O 1
ATOM 799 N N . PRO A 1 98 ? 6.437 3.728 1.777 1.00 86.75 98 PRO A N 1
ATOM 800 C CA . PRO A 1 98 ? 5.545 3.462 2.903 1.00 86.75 98 PRO A CA 1
ATOM 801 C C . PRO A 1 98 ? 4.226 4.231 2.746 1.00 86.75 98 PRO A C 1
ATOM 803 O O . PRO A 1 98 ? 4.211 5.385 2.330 1.00 86.75 98 PRO A O 1
ATOM 806 N N . VAL A 1 99 ? 3.102 3.591 3.079 1.00 89.44 99 VAL A N 1
ATOM 807 C CA . VAL A 1 99 ? 1.764 4.199 2.934 1.00 89.44 99 VAL A CA 1
ATOM 808 C C . VAL A 1 99 ? 1.493 5.240 4.018 1.00 89.44 99 VAL A C 1
ATOM 810 O O . VAL A 1 99 ? 0.892 6.263 3.720 1.00 89.44 99 VAL A O 1
ATOM 813 N N . GLU A 1 100 ? 1.970 5.001 5.236 1.00 85.25 100 GLU A N 1
ATOM 814 C CA . GLU A 1 100 ? 1.680 5.773 6.451 1.00 85.25 100 GLU A CA 1
ATOM 815 C C . GLU A 1 100 ? 1.858 7.301 6.306 1.00 85.25 100 GLU A C 1
ATOM 817 O O . GLU A 1 100 ? 0.858 8.012 6.421 1.00 85.25 100 GLU A O 1
ATOM 822 N N . PRO A 1 101 ? 3.027 7.851 5.908 1.00 87.44 101 PRO A N 1
ATOM 823 C CA . PRO A 1 101 ? 3.193 9.308 5.808 1.00 87.44 101 PRO A CA 1
ATOM 824 C C . PRO A 1 101 ? 2.315 9.939 4.716 1.00 87.44 101 PRO A C 1
ATOM 826 O O . PRO A 1 101 ? 1.880 11.090 4.815 1.00 87.44 101 PRO A O 1
ATOM 829 N N . HIS A 1 102 ? 2.042 9.194 3.644 1.00 88.25 102 HIS A N 1
ATOM 830 C CA . HIS A 1 102 ? 1.179 9.652 2.558 1.00 88.25 102 HIS A CA 1
ATOM 831 C C . HIS A 1 102 ? -0.296 9.594 2.964 1.00 88.25 102 HIS A C 1
ATOM 833 O O . HIS A 1 102 ? -1.072 10.491 2.628 1.00 88.25 102 HIS A O 1
ATOM 839 N N . PHE A 1 103 ? -0.674 8.574 3.727 1.00 89.19 103 PHE A N 1
ATOM 840 C CA . PHE A 1 103 ? -2.011 8.407 4.268 1.00 89.19 103 PHE A CA 1
ATOM 841 C C . PHE A 1 103 ? -2.353 9.518 5.262 1.00 89.19 103 PHE A C 1
ATOM 843 O O . PHE A 1 103 ? -3.379 10.176 5.091 1.00 89.19 103 PHE A O 1
ATOM 850 N N . GLU A 1 104 ? -1.471 9.810 6.220 1.00 86.25 104 GLU A N 1
ATOM 851 C CA . GLU A 1 104 ? -1.653 10.905 7.182 1.00 86.25 104 GLU A CA 1
ATOM 852 C C . GLU A 1 104 ? -1.795 12.266 6.495 1.00 86.25 104 GLU A C 1
ATOM 854 O O . GLU A 1 104 ? -2.734 13.022 6.773 1.00 86.25 104 GLU A O 1
ATOM 859 N N . PHE A 1 105 ? -0.904 12.565 5.541 1.00 89.44 105 PHE A N 1
ATOM 860 C CA . PHE A 1 105 ? -0.972 13.796 4.756 1.00 89.44 105 PHE A CA 1
ATOM 861 C C . PHE A 1 105 ? -2.320 13.925 4.032 1.00 89.44 105 PHE A C 1
ATOM 863 O O . PHE A 1 105 ? -2.951 14.988 4.041 1.00 89.44 105 PHE A O 1
ATOM 870 N N . ALA A 1 106 ? -2.774 12.844 3.399 1.00 89.06 106 ALA A N 1
ATOM 871 C CA . ALA A 1 106 ? -4.003 12.838 2.622 1.00 89.06 106 ALA A CA 1
ATOM 872 C C . ALA A 1 106 ? -5.256 12.928 3.502 1.00 89.06 106 ALA A C 1
ATOM 874 O O . ALA A 1 106 ? -6.163 13.690 3.172 1.00 89.06 106 ALA A O 1
ATOM 875 N N . VAL A 1 107 ? -5.310 12.220 4.635 1.00 87.50 107 VAL A N 1
ATOM 876 C CA . VAL A 1 107 ? -6.418 12.316 5.605 1.00 87.50 107 VAL A CA 1
ATOM 877 C C . VAL A 1 107 ? -6.500 13.729 6.189 1.00 87.50 107 VAL A C 1
ATOM 879 O O . VAL A 1 107 ? -7.586 14.312 6.236 1.00 87.50 107 VAL A O 1
ATOM 882 N N . THR A 1 108 ? -5.358 14.328 6.531 1.00 86.50 108 THR A N 1
ATOM 883 C CA . THR A 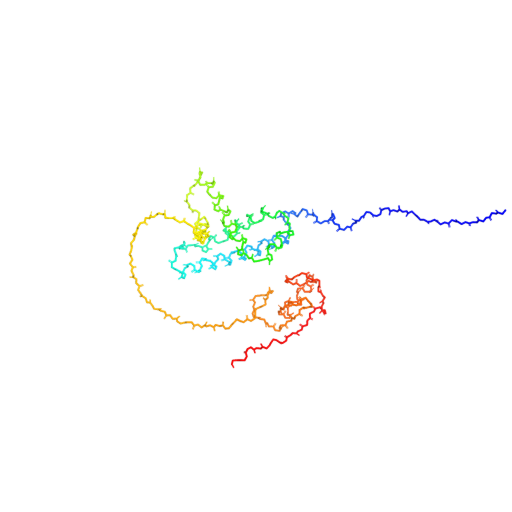1 108 ? -5.278 15.720 7.008 1.00 86.50 108 THR A CA 1
ATOM 884 C C . THR A 1 108 ? -5.765 16.711 5.947 1.00 86.50 108 THR A C 1
ATOM 886 O O . THR A 1 108 ? -6.566 17.607 6.231 1.00 86.50 108 THR A O 1
ATOM 889 N N . SER A 1 109 ? -5.351 16.514 4.695 1.00 87.81 109 SER A N 1
ATOM 890 C CA . SER A 1 109 ? -5.798 17.327 3.558 1.00 87.81 109 SER A CA 1
ATOM 891 C C . SER A 1 109 ? -7.304 17.174 3.301 1.00 87.81 109 SER A C 1
ATOM 893 O O . SER A 1 109 ? -7.997 18.165 3.069 1.00 87.81 109 SER A O 1
ATOM 895 N N . LEU A 1 110 ? -7.852 15.956 3.401 1.00 85.75 110 LEU A N 1
ATOM 896 C CA . LEU A 1 110 ? -9.292 15.701 3.272 1.00 85.75 110 LEU A CA 1
ATOM 897 C C . LEU A 1 110 ? -10.100 16.403 4.367 1.00 85.75 110 LEU A C 1
ATOM 899 O O . LEU A 1 110 ? -11.159 16.955 4.065 1.00 85.75 110 LEU A O 1
ATOM 903 N N . ALA A 1 111 ? -9.594 16.434 5.599 1.00 83.25 111 ALA A N 1
ATOM 904 C CA . ALA A 1 111 ? -10.218 17.164 6.697 1.00 83.25 111 ALA A CA 1
ATOM 905 C C . ALA A 1 111 ? -10.238 18.680 6.451 1.00 83.25 111 ALA A C 1
ATOM 907 O O . ALA A 1 111 ? -11.241 19.350 6.705 1.00 83.25 111 ALA A O 1
ATOM 908 N N . GLN A 1 112 ? -9.153 19.235 5.906 1.00 85.06 112 GLN A N 1
ATOM 909 C CA . GLN A 1 112 ? -9.107 20.643 5.514 1.00 85.06 112 GLN A CA 1
ATOM 910 C C . GLN A 1 112 ? -10.116 20.958 4.400 1.00 85.06 112 GLN A C 1
ATOM 912 O O . GLN A 1 112 ? -10.858 21.935 4.509 1.00 85.06 112 GLN A O 1
ATOM 917 N N . ILE A 1 113 ? -10.205 20.101 3.378 1.00 82.44 113 ILE A N 1
ATOM 918 C CA . ILE A 1 113 ? -11.189 20.224 2.290 1.00 82.44 113 ILE A CA 1
ATOM 919 C C . ILE A 1 113 ? -12.625 20.113 2.832 1.00 82.44 113 ILE A C 1
ATOM 921 O O . ILE A 1 113 ? -13.513 20.839 2.385 1.00 82.44 113 ILE A O 1
ATOM 925 N N . GLN A 1 114 ? -12.876 19.238 3.811 1.00 81.12 114 GLN A N 1
ATOM 926 C CA . GLN A 1 114 ? -14.178 19.128 4.477 1.00 81.12 114 GLN A CA 1
ATOM 927 C C . GLN A 1 114 ? -14.529 20.392 5.261 1.00 81.12 114 GLN A C 1
ATOM 929 O O . GLN A 1 114 ? -15.646 20.876 5.119 1.00 81.12 114 GLN A O 1
ATOM 934 N N . ARG A 1 115 ? -13.594 20.974 6.027 1.00 79.81 115 ARG A N 1
ATOM 935 C CA . ARG A 1 115 ? -13.828 22.240 6.751 1.00 79.81 115 ARG A CA 1
ATOM 936 C C . ARG A 1 115 ? -14.208 23.385 5.811 1.00 79.81 115 ARG A C 1
ATOM 938 O O . ARG A 1 115 ? -15.092 24.166 6.139 1.00 79.81 115 ARG A O 1
ATOM 945 N N . GLN A 1 116 ? -13.600 23.441 4.627 1.00 76.19 116 GLN A N 1
ATOM 946 C CA . GLN A 1 116 ? -13.946 24.422 3.593 1.00 76.19 116 GLN A CA 1
ATOM 947 C C . GLN A 1 116 ? -15.326 24.184 2.957 1.00 76.19 116 GLN A C 1
ATOM 949 O O . GLN A 1 116 ? -15.918 25.124 2.439 1.00 76.19 116 GLN A O 1
ATOM 954 N N . ARG A 1 117 ? -15.837 22.944 2.978 1.00 70.19 117 ARG A N 1
ATOM 955 C CA . ARG A 1 117 ? -17.142 22.551 2.406 1.00 70.19 117 ARG A CA 1
ATOM 956 C C . ARG A 1 117 ? -18.278 22.474 3.431 1.00 70.19 117 ARG A C 1
ATOM 958 O O . ARG A 1 117 ? -19.443 22.503 3.043 1.00 70.19 117 ARG A O 1
ATOM 965 N N . ALA A 1 118 ? -17.964 22.365 4.721 1.00 61.03 118 ALA A N 1
ATOM 966 C CA . ALA A 1 118 ? -18.931 22.307 5.820 1.00 61.03 118 ALA A CA 1
ATOM 967 C C . ALA A 1 118 ? -19.712 23.622 6.000 1.00 61.03 118 ALA A C 1
ATOM 969 O O . ALA A 1 118 ? -20.757 23.637 6.639 1.00 61.03 118 ALA A O 1
ATOM 970 N N . SER A 1 119 ? -19.266 24.703 5.361 1.00 55.53 119 SER A N 1
ATOM 971 C CA . SER A 1 119 ? -20.046 25.919 5.133 1.00 55.53 119 SER A CA 1
ATOM 972 C C . SER A 1 119 ? -21.159 25.751 4.078 1.00 55.53 119 SER A C 1
ATOM 974 O O . SER A 1 119 ? -21.831 26.734 3.772 1.00 55.53 119 SER A O 1
ATOM 976 N N . SER A 1 120 ? -21.381 24.555 3.496 1.00 52.88 120 SER A N 1
ATOM 977 C CA . SER A 1 120 ? -22.338 24.382 2.385 1.00 52.88 120 SER A CA 1
ATOM 978 C C . SER A 1 120 ? -23.190 23.097 2.319 1.00 52.88 120 SER A C 1
ATOM 980 O O . SER A 1 120 ? -24.118 23.112 1.522 1.00 52.88 120 SER A O 1
ATOM 982 N N . THR A 1 121 ? -22.978 21.990 3.061 1.00 41.53 121 THR A N 1
ATOM 983 C CA . THR A 1 121 ? -23.844 20.775 2.902 1.00 41.53 121 THR A CA 1
ATOM 984 C C . THR A 1 121 ? -23.900 19.791 4.092 1.00 41.53 121 THR A C 1
ATOM 986 O O . THR A 1 121 ? -23.047 19.804 4.974 1.00 41.53 121 THR A O 1
ATOM 989 N N . ALA A 1 122 ? -24.952 18.950 4.074 1.00 44.91 122 ALA A N 1
ATOM 990 C CA . ALA A 1 122 ? -25.522 18.093 5.126 1.00 44.91 122 ALA A CA 1
ATOM 991 C C . ALA A 1 122 ? -24.680 16.881 5.620 1.00 44.91 122 ALA A C 1
ATOM 993 O O . ALA A 1 122 ? -23.858 16.345 4.873 1.00 44.91 122 ALA A O 1
ATOM 994 N N . PRO A 1 123 ? -24.932 16.391 6.857 1.00 48.66 123 PRO A N 1
ATOM 995 C CA . PRO A 1 123 ? -24.259 15.238 7.461 1.00 48.66 123 PRO A CA 1
ATOM 996 C C . PRO A 1 123 ? -24.915 13.909 7.042 1.00 48.66 123 PRO A C 1
ATOM 998 O O . PRO A 1 123 ? -26.129 13.761 7.152 1.00 48.66 123 PRO A O 1
ATOM 1001 N N . GLY A 1 124 ? -24.130 12.922 6.594 1.00 54.25 124 GLY A N 1
ATOM 1002 C CA . GLY A 1 124 ? -24.675 11.580 6.321 1.00 54.25 124 GLY A CA 1
ATOM 1003 C C . GLY A 1 124 ? -23.820 10.598 5.515 1.00 54.25 124 GLY A C 1
ATOM 1004 O O . GLY A 1 124 ? -24.257 9.478 5.285 1.00 54.25 124 GLY A O 1
ATOM 1005 N N . ASP A 1 125 ? -22.617 10.966 5.076 1.00 60.62 125 ASP A N 1
ATOM 1006 C CA . ASP A 1 125 ? -21.757 10.053 4.315 1.00 60.62 125 ASP A CA 1
ATOM 1007 C C . ASP A 1 125 ? -20.816 9.284 5.258 1.00 60.62 125 ASP A C 1
ATOM 1009 O O . ASP A 1 125 ? -19.932 9.874 5.889 1.00 60.62 125 ASP A O 1
ATOM 1013 N N . THR A 1 126 ? -20.993 7.962 5.343 1.00 61.84 126 THR A N 1
ATOM 1014 C CA . THR A 1 126 ? -20.175 7.045 6.157 1.00 61.84 126 THR A CA 1
ATOM 1015 C C . THR A 1 126 ? -18.676 7.199 5.896 1.00 61.84 126 THR A C 1
ATOM 1017 O O . THR A 1 126 ? -17.864 7.023 6.802 1.00 61.84 126 THR A O 1
ATOM 1020 N N . SER A 1 127 ? -18.276 7.596 4.683 1.00 66.56 127 SER A N 1
ATOM 1021 C CA . SER A 1 127 ? -16.869 7.849 4.367 1.00 66.56 127 SER A CA 1
ATOM 1022 C C . SER A 1 127 ? -16.339 9.121 5.027 1.00 66.56 127 SER A C 1
ATOM 1024 O O . SER A 1 127 ? -15.175 9.159 5.420 1.00 66.56 127 SER A O 1
ATOM 1026 N N . ASN A 1 128 ? -17.170 10.155 5.202 1.00 70.69 128 ASN A N 1
ATOM 1027 C CA . ASN A 1 128 ? -16.788 11.350 5.960 1.00 70.69 128 ASN A CA 1
ATOM 1028 C C . ASN A 1 128 ? -16.633 11.033 7.451 1.00 70.69 128 ASN A C 1
ATOM 1030 O O . ASN A 1 128 ? -15.700 11.528 8.076 1.00 70.69 128 ASN A O 1
ATOM 1034 N N . GLU A 1 129 ? -17.498 10.179 7.999 1.00 72.31 129 GLU A N 1
ATOM 1035 C CA . GLU A 1 129 ? -17.387 9.711 9.383 1.00 72.31 129 GLU A CA 1
ATOM 1036 C C . GLU A 1 129 ? -16.095 8.913 9.610 1.00 72.31 129 GLU A C 1
ATOM 1038 O O . GLU A 1 129 ? -15.429 9.098 10.628 1.00 72.31 129 GLU A O 1
ATOM 1043 N N . LEU A 1 130 ? -15.668 8.104 8.634 1.00 75.75 130 LEU A N 1
ATOM 1044 C CA . LEU A 1 130 ? -14.376 7.412 8.691 1.00 75.75 130 LEU A CA 1
ATOM 1045 C C . LEU A 1 130 ? -13.184 8.357 8.588 1.00 75.75 130 LEU A C 1
ATOM 1047 O O . LEU A 1 130 ? -12.243 8.202 9.362 1.00 75.75 130 LEU A O 1
ATOM 1051 N N . VAL A 1 131 ? -13.228 9.358 7.701 1.00 78.56 131 VAL A N 1
ATOM 1052 C CA . VAL A 1 131 ? -12.197 10.414 7.650 1.00 78.56 131 VAL A CA 1
ATOM 1053 C C . VAL A 1 131 ? -12.106 11.133 9.000 1.00 78.56 131 VAL A C 1
ATOM 1055 O O . VAL A 1 131 ? -11.009 11.296 9.521 1.00 78.56 131 VAL A O 1
ATOM 1058 N N . ASN A 1 132 ? -13.239 11.499 9.606 1.00 76.62 132 ASN A N 1
ATOM 1059 C CA . ASN A 1 132 ? -13.292 12.172 10.911 1.00 76.62 132 ASN A CA 1
ATOM 1060 C C . ASN A 1 132 ? -12.787 11.281 12.055 1.00 76.62 132 ASN A C 1
ATOM 1062 O O . ASN A 1 132 ? -12.082 11.745 12.955 1.00 76.62 132 ASN A O 1
ATOM 1066 N N . THR A 1 133 ? -13.124 9.991 12.001 1.00 77.50 133 THR A N 1
ATOM 1067 C CA . THR A 1 133 ? -12.610 8.987 12.930 1.00 77.50 133 THR A CA 1
ATOM 1068 C C . THR A 1 133 ? -11.089 8.954 12.805 1.00 77.50 133 THR A C 1
ATOM 1070 O O . THR A 1 133 ? -10.401 9.282 13.770 1.00 77.50 133 THR A O 1
ATOM 1073 N N . LEU A 1 134 ? -10.537 8.668 11.619 1.00 73.19 134 LEU A N 1
ATOM 1074 C CA . LEU A 1 134 ? -9.090 8.611 11.351 1.00 73.19 134 LEU A CA 1
ATOM 1075 C C . LEU A 1 134 ? -8.356 9.909 11.713 1.00 73.19 134 LEU A C 1
ATOM 1077 O O . LEU A 1 134 ? -7.308 9.853 12.340 1.00 73.19 134 LEU A O 1
ATOM 1081 N N . LEU A 1 135 ? -8.946 11.071 11.444 1.00 67.50 135 LEU A N 1
ATOM 1082 C CA . LEU A 1 135 ? -8.383 12.369 11.820 1.00 67.50 135 LEU A CA 1
ATOM 1083 C C . LEU A 1 135 ? -8.218 12.534 13.337 1.00 67.50 135 LEU A C 1
ATOM 1085 O O . LEU A 1 135 ? -7.259 13.156 13.783 1.00 67.50 135 LEU A O 1
ATOM 1089 N N . SER A 1 136 ? -9.104 11.935 14.138 1.00 63.91 136 SER A N 1
ATOM 1090 C CA . SER A 1 136 ? -9.007 11.957 15.605 1.00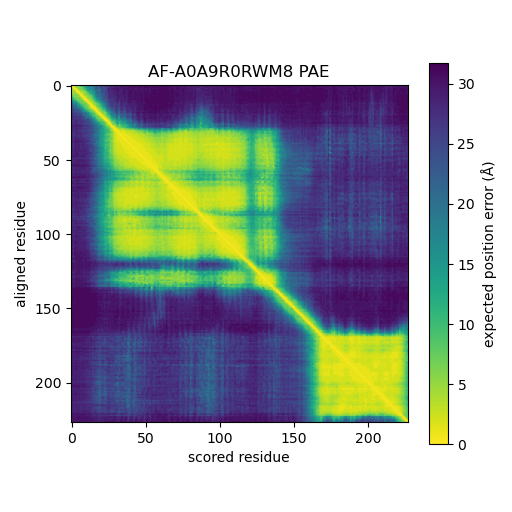 63.91 136 SER A CA 1
ATOM 1091 C C . SER A 1 136 ? -7.802 11.152 16.146 1.00 63.91 136 SER A C 1
ATOM 1093 O O . SER A 1 136 ? -7.661 11.019 17.357 1.00 63.91 136 SER A O 1
ATOM 1095 N N . LEU A 1 137 ? -6.963 10.571 15.274 1.00 56.91 137 LEU A N 1
ATOM 1096 C CA . LEU A 1 137 ? -5.642 10.002 15.601 1.00 56.91 137 LEU A CA 1
ATOM 1097 C C . LEU A 1 137 ? -4.510 11.028 15.457 1.00 56.91 137 LEU A C 1
ATOM 1099 O O . LEU A 1 137 ? -3.511 10.916 16.154 1.00 56.91 137 LEU A O 1
ATOM 1103 N N . GLY A 1 138 ? -4.666 12.026 14.580 1.00 48.06 138 GLY A N 1
ATOM 1104 C CA . GLY A 1 138 ? -3.585 12.905 14.116 1.00 48.06 138 GLY A CA 1
ATOM 1105 C C . GLY A 1 138 ? -3.388 14.202 14.903 1.00 48.06 138 GLY A C 1
ATOM 1106 O O . GLY A 1 138 ? -2.734 15.114 14.408 1.00 48.06 138 GLY A O 1
ATOM 1107 N N . ILE A 1 139 ? -3.956 14.328 16.104 1.00 39.19 139 ILE A N 1
ATOM 1108 C CA . ILE A 1 139 ? -3.687 15.462 17.000 1.00 39.19 139 ILE A CA 1
ATOM 1109 C C . ILE A 1 139 ? -3.438 14.915 18.400 1.00 39.19 139 ILE A C 1
ATOM 1111 O O . ILE A 1 139 ? -4.305 14.965 19.260 1.00 39.19 139 ILE A O 1
ATOM 1115 N N . ASN A 1 140 ? -2.243 14.376 18.610 1.00 38.56 140 ASN A N 1
ATOM 1116 C CA . ASN A 1 140 ? -1.610 14.336 19.922 1.00 38.56 140 ASN A CA 1
ATOM 1117 C C . ASN A 1 140 ? -0.148 14.761 19.746 1.00 38.56 140 ASN A C 1
ATOM 1119 O O . ASN A 1 140 ? 0.763 13.942 19.767 1.00 38.56 140 ASN A O 1
ATOM 1123 N N . SER A 1 141 ? 0.056 16.061 19.549 1.00 35.91 141 SER A N 1
ATOM 1124 C CA . SER A 1 141 ? 1.251 16.741 20.039 1.00 35.91 141 SER A CA 1
ATOM 1125 C C . SER A 1 141 ? 0.794 18.091 20.603 1.00 35.91 141 SER A C 1
ATOM 1127 O O . SER A 1 141 ? 0.345 18.961 19.863 1.00 35.91 141 SER A O 1
ATOM 1129 N N . SER A 1 142 ? 0.760 18.111 21.935 1.00 45.38 142 SER A N 1
ATOM 1130 C CA . SER A 1 142 ? 0.558 19.149 22.957 1.00 45.38 142 SER A CA 1
ATOM 1131 C C . SER A 1 142 ? 0.235 20.597 22.542 1.00 45.38 142 SER A C 1
ATOM 1133 O O . SER A 1 142 ? 1.043 21.244 21.890 1.00 45.38 142 SER A O 1
ATOM 1135 N N . ASP A 1 143 ? -0.916 21.126 22.989 1.00 39.22 143 ASP A N 1
ATOM 1136 C CA . ASP A 1 143 ? -0.997 22.090 24.110 1.00 39.22 143 ASP A CA 1
ATOM 1137 C C . ASP A 1 143 ? -2.459 22.498 24.444 1.00 39.22 143 ASP A C 1
ATOM 1139 O O . ASP A 1 143 ? -3.227 22.928 23.588 1.00 39.22 143 ASP A O 1
ATOM 1143 N N . ASP A 1 144 ? -2.770 22.367 25.738 1.00 34.50 144 ASP A N 1
ATOM 1144 C CA . ASP A 1 144 ? -3.708 23.116 26.596 1.00 34.50 144 ASP A CA 1
ATOM 1145 C C . ASP A 1 144 ? -5.261 23.081 26.459 1.00 34.50 144 ASP A C 1
ATOM 1147 O O . ASP A 1 144 ? -5.887 22.929 25.414 1.00 34.50 144 ASP A O 1
ATOM 1151 N N . LEU A 1 145 ? -5.865 23.199 27.646 1.00 45.28 145 LEU A N 1
ATOM 1152 C CA . LEU A 1 145 ? -7.213 22.906 28.137 1.00 45.28 145 LEU A CA 1
ATOM 1153 C C . LEU A 1 145 ? -8.418 23.578 27.436 1.00 45.28 145 LEU A C 1
ATOM 1155 O O . LEU A 1 145 ? -8.470 24.792 27.266 1.00 45.28 145 LEU A O 1
ATOM 1159 N N . SER A 1 146 ? -9.535 22.839 27.323 1.00 36.56 146 SER A N 1
ATOM 1160 C CA . SER A 1 146 ? -10.697 23.044 28.224 1.00 36.56 146 SER A CA 1
ATOM 1161 C C . SER A 1 146 ? -11.885 22.084 27.986 1.00 36.56 146 SER A C 1
ATOM 1163 O O . SER A 1 146 ? -12.472 22.029 26.917 1.00 36.56 146 SER A O 1
ATOM 1165 N N . LYS A 1 147 ? -12.231 21.359 29.067 1.00 39.50 147 LYS A N 1
ATOM 1166 C CA . LYS A 1 147 ? -13.567 20.956 29.570 1.00 39.50 147 LYS A CA 1
ATOM 1167 C C . LYS A 1 147 ? -14.677 20.639 28.549 1.00 39.50 147 LYS A C 1
ATOM 1169 O O . LYS A 1 147 ? -15.168 21.555 27.915 1.00 39.50 147 LYS A O 1
ATOM 1174 N N . VAL A 1 148 ? -15.252 19.429 28.622 1.00 33.84 148 VAL A N 1
ATOM 1175 C CA . VAL A 1 148 ? -16.579 19.172 29.241 1.00 33.84 148 VAL A CA 1
ATOM 1176 C C . VAL A 1 148 ? -16.679 17.696 29.674 1.00 33.84 148 VAL A C 1
ATOM 1178 O O . VAL A 1 148 ? -16.135 16.792 29.050 1.00 33.84 148 VAL A O 1
ATOM 1181 N N . SER A 1 149 ? -17.336 17.529 30.816 1.00 44.50 149 SER A N 1
ATOM 1182 C CA . SER A 1 149 ? -17.438 16.415 31.751 1.00 44.50 149 SER A CA 1
ATOM 1183 C C . SER A 1 149 ? -18.335 15.220 31.373 1.00 44.50 149 SER A C 1
ATOM 1185 O O . SER A 1 149 ? -19.285 15.366 30.613 1.00 44.50 149 SER A O 1
ATOM 1187 N N . ASN A 1 150 ? -18.115 14.139 32.147 1.00 40.09 150 ASN A N 1
ATOM 1188 C CA . ASN A 1 150 ? -19.060 13.123 32.668 1.00 40.09 150 ASN A CA 1
ATOM 1189 C C . ASN A 1 150 ? -19.609 12.058 31.689 1.00 40.09 150 ASN A C 1
ATOM 1191 O O . ASN A 1 150 ? -20.002 12.374 30.581 1.00 40.09 150 ASN A O 1
ATOM 1195 N N . SER A 1 151 ? -19.741 10.765 32.025 1.00 44.03 151 SER A N 1
ATOM 1196 C CA . SER A 1 151 ? -19.609 10.012 33.289 1.00 44.03 151 SER A CA 1
ATOM 1197 C C . SER A 1 151 ? -19.678 8.488 33.026 1.00 44.03 151 SER A C 1
ATOM 1199 O O . SER A 1 151 ? -20.454 8.076 32.174 1.00 44.03 151 SER A O 1
ATOM 1201 N N . ASN A 1 152 ? -18.931 7.702 33.822 1.00 40.03 152 ASN A N 1
ATOM 1202 C CA . ASN A 1 152 ? -19.178 6.340 34.359 1.00 40.03 152 ASN A CA 1
ATOM 1203 C C . ASN A 1 152 ? -19.816 5.226 33.486 1.00 40.03 152 ASN A C 1
ATOM 1205 O O . ASN A 1 152 ? -20.972 5.331 33.104 1.00 40.03 152 ASN A O 1
ATOM 1209 N N . LEU A 1 153 ? -19.172 4.052 33.373 1.00 38.53 153 LEU A N 1
ATOM 1210 C CA . LEU A 1 153 ? -19.339 2.892 34.282 1.00 38.53 153 LEU A CA 1
ATOM 1211 C C . LEU A 1 153 ? -18.528 1.672 33.790 1.00 38.53 153 LEU A C 1
ATOM 1213 O O . LEU A 1 153 ? -18.426 1.396 32.600 1.00 38.53 153 LEU A O 1
ATOM 1217 N N . ALA A 1 154 ? -17.952 0.950 34.748 1.00 41.25 154 ALA A N 1
ATOM 1218 C CA . ALA A 1 154 ? -17.075 -0.201 34.577 1.00 41.25 154 ALA A CA 1
ATOM 1219 C C . ALA A 1 154 ? -17.824 -1.512 34.291 1.00 41.25 154 ALA A C 1
ATOM 1221 O O . ALA A 1 154 ? -18.819 -1.779 34.957 1.00 41.25 154 ALA A O 1
ATOM 1222 N N . ILE A 1 155 ? -17.253 -2.387 33.448 1.00 37.72 155 ILE A N 1
ATOM 1223 C CA . ILE A 1 155 ? -17.393 -3.852 33.558 1.00 37.72 155 ILE A CA 1
ATOM 1224 C C . ILE A 1 155 ? -16.044 -4.509 33.206 1.00 37.72 155 ILE A C 1
ATOM 1226 O O . ILE A 1 155 ? -15.417 -4.186 32.201 1.00 37.72 155 ILE A O 1
ATOM 1230 N N . ARG A 1 156 ? -15.583 -5.402 34.089 1.00 38.81 156 ARG A N 1
ATOM 1231 C CA . ARG A 1 156 ? -14.328 -6.171 34.020 1.00 38.81 156 ARG A CA 1
ATOM 1232 C C . ARG A 1 156 ? -14.512 -7.530 33.315 1.00 38.81 156 ARG A C 1
ATOM 1234 O O . ARG A 1 156 ? -15.562 -8.143 33.471 1.00 38.81 156 ARG A O 1
ATOM 1241 N N . ALA A 1 157 ? -13.377 -8.029 32.793 1.00 39.75 157 ALA A N 1
ATOM 1242 C CA . ALA A 1 157 ? -12.921 -9.434 32.646 1.00 39.75 157 ALA A CA 1
ATOM 1243 C C . ALA A 1 157 ? -13.121 -10.147 31.283 1.00 39.75 157 ALA A C 1
ATOM 1245 O O . ALA A 1 157 ? -14.087 -9.850 30.591 1.00 39.75 157 ALA A O 1
ATOM 1246 N N . PRO A 1 158 ? -12.312 -11.185 30.939 1.00 44.28 158 PRO A N 1
ATOM 1247 C CA . PRO A 1 158 ? -10.924 -11.493 31.314 1.00 44.28 158 PRO A CA 1
ATOM 1248 C C . PRO A 1 158 ? -9.965 -11.649 30.104 1.00 44.28 158 PRO A C 1
ATOM 1250 O O . PRO A 1 158 ? -10.343 -12.024 28.999 1.00 44.28 158 PRO A O 1
ATOM 1253 N N . VAL A 1 159 ? -8.681 -11.422 30.385 1.00 48.66 159 VAL A N 1
ATOM 1254 C CA . VAL A 1 159 ? -7.503 -11.609 29.522 1.00 48.66 159 VAL A CA 1
ATOM 1255 C C . VAL A 1 159 ? -7.313 -13.080 29.118 1.00 48.66 159 VAL A C 1
ATOM 1257 O O . VAL A 1 159 ? -7.317 -13.961 29.982 1.00 48.66 159 VAL A O 1
ATOM 1260 N N . LYS A 1 160 ? -7.022 -13.344 27.834 1.00 47.47 160 LYS A N 1
ATOM 1261 C CA . LYS A 1 160 ? -6.302 -14.554 27.400 1.00 47.47 160 LYS A CA 1
ATOM 1262 C C . LYS A 1 160 ? -5.057 -14.194 26.578 1.00 47.47 160 LYS A C 1
ATOM 1264 O O . LYS A 1 160 ? -5.151 -13.756 25.444 1.00 47.47 160 LYS A O 1
ATOM 1269 N N . LYS A 1 161 ? -3.941 -14.381 27.286 1.00 45.22 161 LYS A N 1
ATOM 1270 C CA . LYS A 1 161 ? -2.532 -14.654 26.967 1.00 45.22 161 LYS A CA 1
ATOM 1271 C C . LYS A 1 161 ? -2.020 -14.590 25.518 1.00 45.22 161 LYS A C 1
ATOM 1273 O O . LYS A 1 161 ? -2.561 -15.194 24.602 1.00 45.22 161 LYS A O 1
ATOM 1278 N N . GLU A 1 162 ? -0.865 -13.939 25.471 1.00 58.03 162 GLU A N 1
ATOM 1279 C CA . GLU A 1 162 ? 0.176 -13.793 24.459 1.00 58.03 162 GLU A CA 1
ATOM 1280 C C . GLU A 1 162 ? 0.665 -15.110 23.837 1.00 58.03 162 GLU A C 1
ATOM 1282 O O . GLU A 1 162 ? 0.803 -16.117 24.533 1.00 58.03 162 GLU A O 1
ATOM 1287 N N . VAL A 1 163 ? 1.033 -15.045 22.552 1.00 48.38 163 VAL A N 1
ATOM 1288 C CA . VAL A 1 163 ? 2.129 -15.831 21.971 1.00 48.38 163 VAL A CA 1
ATOM 1289 C C . VAL A 1 163 ? 2.948 -14.865 21.117 1.00 48.38 163 VAL A C 1
ATOM 1291 O O . VAL A 1 163 ? 2.467 -14.339 20.114 1.00 48.38 163 VAL A O 1
ATOM 1294 N N . SER A 1 164 ? 4.161 -14.574 21.571 1.00 54.06 164 SER A N 1
ATOM 1295 C CA . SER A 1 164 ? 5.199 -13.900 20.801 1.00 54.06 164 SER A CA 1
ATOM 1296 C C . SER A 1 164 ? 5.681 -14.850 19.704 1.00 54.06 164 SER A C 1
ATOM 1298 O O . SER A 1 164 ? 6.517 -15.712 19.960 1.00 54.06 164 SER A O 1
ATOM 1300 N N . GLU A 1 165 ? 5.132 -14.732 18.498 1.00 56.38 165 GLU A N 1
ATOM 1301 C CA . GLU A 1 165 ? 5.738 -15.361 17.324 1.00 56.38 165 GLU A CA 1
ATOM 1302 C C . GLU A 1 165 ? 7.016 -14.584 16.981 1.00 56.38 165 GLU A C 1
ATOM 1304 O O . GLU A 1 165 ? 6.981 -13.359 16.824 1.00 56.38 165 GLU A O 1
ATOM 1309 N N . GLU A 1 166 ? 8.146 -15.287 16.895 1.00 57.25 166 GLU A N 1
ATOM 1310 C CA . GLU A 1 166 ? 9.405 -14.729 16.402 1.00 57.25 166 GLU A CA 1
ATOM 1311 C C . GLU A 1 166 ? 9.199 -14.016 15.051 1.00 57.25 166 GLU A C 1
ATOM 1313 O O . GLU A 1 166 ? 8.365 -14.447 14.243 1.00 57.25 166 GLU A O 1
ATOM 1318 N N . PRO A 1 167 ? 9.941 -12.930 14.756 1.00 55.22 167 PRO A N 1
ATOM 1319 C CA . PRO A 1 167 ? 9.845 -12.250 13.471 1.00 55.22 167 PRO A CA 1
ATOM 1320 C C . PRO A 1 167 ? 10.322 -13.180 12.346 1.00 55.22 167 PRO A C 1
ATOM 1322 O O . PRO A 1 167 ? 11.511 -13.276 12.047 1.00 55.22 167 PRO A O 1
ATOM 1325 N N . LYS A 1 168 ? 9.375 -13.864 11.697 1.00 67.75 168 LYS A N 1
ATOM 1326 C CA . LYS A 1 168 ? 9.629 -14.681 10.506 1.00 67.75 168 LYS A CA 1
ATOM 1327 C C . LYS A 1 168 ? 10.082 -13.773 9.366 1.00 67.75 168 LYS A C 1
ATOM 1329 O O . LYS A 1 168 ? 9.469 -12.738 9.099 1.00 67.75 168 LYS A O 1
ATOM 1334 N N . PHE A 1 169 ? 11.149 -14.162 8.671 1.00 78.50 169 PHE A N 1
ATOM 1335 C CA . PHE A 1 169 ? 11.613 -13.441 7.487 1.00 78.50 169 PHE A CA 1
ATOM 1336 C C . PHE A 1 169 ? 10.524 -13.475 6.405 1.00 78.50 169 PHE A C 1
ATOM 1338 O O . PHE A 1 169 ? 10.171 -14.544 5.905 1.00 78.50 169 PHE A O 1
ATOM 1345 N N . SER A 1 170 ? 9.997 -12.307 6.034 1.00 88.25 170 SER A N 1
ATOM 1346 C CA . SER A 1 170 ? 8.971 -12.160 4.998 1.00 88.25 170 SER A CA 1
ATOM 1347 C C . SER A 1 170 ? 9.568 -11.665 3.680 1.00 88.25 170 SER A C 1
ATOM 1349 O O . SER A 1 170 ? 10.535 -10.899 3.639 1.00 88.25 170 SER A O 1
ATOM 1351 N N . CYS A 1 171 ? 9.011 -12.125 2.562 1.00 92.19 171 CYS A N 1
ATOM 1352 C CA . CYS A 1 171 ? 9.444 -11.707 1.238 1.00 92.19 171 CYS A CA 1
ATOM 1353 C C . CYS A 1 171 ? 8.827 -10.352 0.858 1.00 92.19 171 CYS A C 1
ATOM 1355 O O . CYS A 1 171 ? 7.609 -10.260 0.754 1.00 92.19 171 CYS A O 1
ATOM 1357 N N . PRO A 1 172 ? 9.611 -9.324 0.492 1.00 88.38 172 PRO A N 1
ATOM 1358 C CA . PRO A 1 172 ? 9.059 -8.011 0.138 1.00 88.38 172 PRO A CA 1
ATOM 1359 C C . PRO A 1 172 ? 8.372 -7.962 -1.240 1.00 88.38 172 PRO A C 1
ATOM 1361 O O . PRO A 1 172 ? 7.867 -6.917 -1.634 1.00 88.38 172 PRO A O 1
ATOM 1364 N N . PHE A 1 173 ? 8.381 -9.065 -2.002 1.00 89.25 173 PHE A N 1
ATOM 1365 C CA . PHE A 1 173 ? 7.681 -9.166 -3.288 1.00 89.25 173 PHE A CA 1
ATOM 1366 C C . PHE A 1 173 ? 6.308 -9.840 -3.164 1.00 89.25 173 PHE A C 1
ATOM 1368 O O . PHE A 1 173 ? 5.357 -9.362 -3.772 1.00 89.25 173 PHE A O 1
ATOM 1375 N N . CYS A 1 174 ? 6.202 -10.947 -2.416 1.00 90.38 174 CYS A N 1
ATOM 1376 C CA . CYS A 1 174 ? 4.937 -11.676 -2.239 1.00 90.38 174 CYS A CA 1
ATOM 1377 C C . CYS A 1 174 ? 4.297 -11.500 -0.858 1.00 90.38 174 CYS A C 1
ATOM 1379 O O . CYS A 1 174 ? 3.152 -11.890 -0.692 1.00 90.38 174 CYS A O 1
ATOM 1381 N N . PHE A 1 175 ? 5.006 -10.904 0.103 1.00 87.62 175 PHE A N 1
ATOM 1382 C CA . PHE A 1 175 ? 4.584 -10.673 1.491 1.00 87.62 175 PHE A CA 1
ATOM 1383 C C . PHE A 1 175 ? 4.341 -11.933 2.338 1.00 87.62 175 PHE A C 1
ATOM 1385 O O . PHE A 1 175 ? 4.012 -11.817 3.514 1.00 87.62 175 PHE A O 1
ATOM 1392 N N . ASP A 1 176 ? 4.591 -13.116 1.780 1.00 87.38 176 ASP A N 1
ATOM 1393 C CA . ASP A 1 176 ? 4.585 -14.392 2.499 1.00 87.38 176 ASP A CA 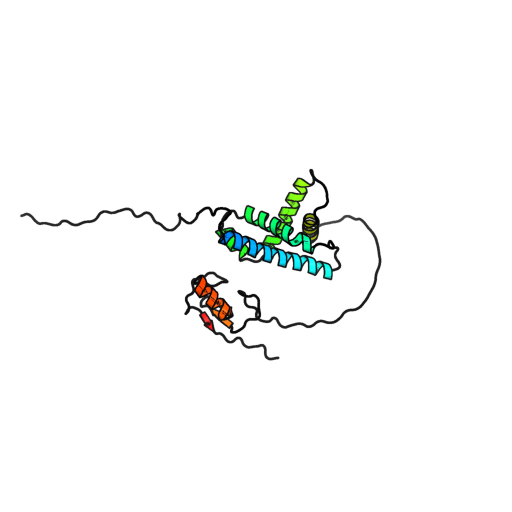1
ATOM 1394 C C . ASP A 1 176 ? 5.942 -14.692 3.159 1.00 87.38 176 ASP A C 1
ATOM 1396 O O . ASP A 1 176 ? 6.933 -13.979 2.962 1.00 87.38 176 ASP A O 1
ATOM 1400 N N . GLU A 1 177 ? 5.999 -15.791 3.914 1.00 88.94 177 GLU A N 1
ATOM 1401 C CA . GLU A 1 177 ? 7.240 -16.354 4.447 1.00 88.94 177 GLU A CA 1
ATOM 1402 C C . GLU A 1 177 ? 8.275 -16.589 3.336 1.00 88.94 177 GLU A C 1
ATOM 1404 O O . GLU A 1 177 ? 7.968 -17.011 2.213 1.00 88.94 177 GLU A O 1
ATOM 1409 N N . LEU A 1 178 ? 9.532 -16.285 3.648 1.00 90.12 178 LEU A N 1
ATOM 1410 C CA . LEU A 1 178 ? 10.626 -16.347 2.697 1.00 90.12 178 LEU A CA 1
ATOM 1411 C C . LEU A 1 178 ? 11.027 -17.801 2.388 1.00 90.12 178 LEU A C 1
ATOM 1413 O O . LEU A 1 178 ? 11.912 -18.376 3.015 1.00 90.12 178 LEU A O 1
ATOM 1417 N N . VAL A 1 179 ? 10.413 -18.378 1.358 1.00 90.00 179 VAL A N 1
ATOM 1418 C CA . VAL A 1 179 ? 10.727 -19.727 0.862 1.00 90.00 179 VAL A CA 1
ATOM 1419 C C . VAL A 1 179 ? 11.822 -19.672 -0.203 1.00 90.00 179 VAL A C 1
ATOM 1421 O O . VAL A 1 179 ? 11.722 -18.911 -1.171 1.00 90.00 179 VAL A O 1
ATOM 1424 N N . ASP A 1 180 ? 12.839 -20.533 -0.080 1.00 91.44 180 ASP A N 1
ATOM 1425 C CA . ASP A 1 180 ? 13.973 -20.594 -1.013 1.00 91.44 180 ASP A CA 1
ATOM 1426 C C . ASP A 1 180 ? 14.610 -19.208 -1.221 1.00 91.44 180 ASP A C 1
ATOM 1428 O O . A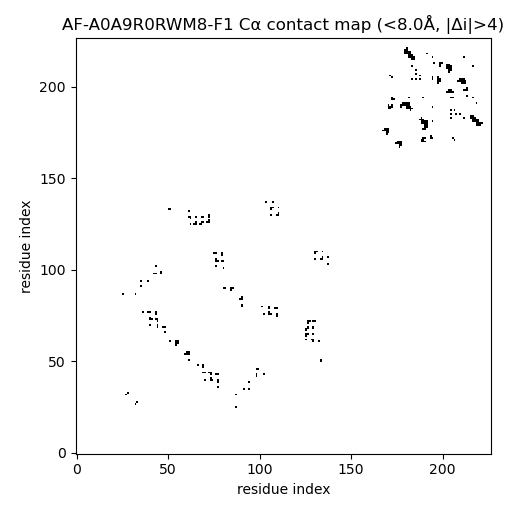SP A 1 180 ? 14.643 -18.672 -2.337 1.00 91.44 180 ASP A O 1
ATOM 1432 N N . ALA A 1 181 ? 15.068 -18.590 -0.131 1.00 93.56 181 ALA A N 1
ATOM 1433 C CA . ALA A 1 181 ? 15.623 -17.243 -0.151 1.00 93.56 181 ALA A CA 1
ATOM 1434 C C . ALA A 1 181 ? 16.696 -17.079 -1.244 1.00 93.56 181 ALA A C 1
ATOM 1436 O O . ALA A 1 181 ? 17.556 -17.932 -1.468 1.00 93.56 181 ALA A O 1
ATOM 1437 N N . SER A 1 182 ? 16.632 -15.971 -1.972 1.00 96.56 182 SER A N 1
ATOM 1438 C CA . SER A 1 182 ? 17.599 -15.598 -2.999 1.00 96.56 182 SER A CA 1
ATOM 1439 C C . SER A 1 182 ? 17.992 -14.142 -2.824 1.00 96.56 182 SER A C 1
ATOM 1441 O O . SER A 1 182 ? 17.127 -13.268 -2.761 1.00 96.56 182 SER A O 1
ATOM 1443 N N . SER A 1 183 ? 19.297 -13.891 -2.774 1.00 96.56 183 SER A N 1
ATOM 1444 C CA . SER A 1 183 ? 19.863 -12.550 -2.712 1.00 96.56 183 SER A CA 1
ATOM 1445 C C . SER A 1 183 ? 20.263 -12.077 -4.105 1.00 96.56 183 SER A C 1
ATOM 1447 O O . SER A 1 183 ? 20.795 -12.825 -4.929 1.00 96.56 183 SER A O 1
ATOM 1449 N N . THR A 1 184 ? 19.987 -10.813 -4.381 1.00 97.38 184 THR A N 1
ATOM 1450 C CA . THR A 1 184 ? 20.398 -10.120 -5.606 1.00 97.38 184 THR A CA 1
ATOM 1451 C C . THR A 1 184 ? 21.794 -9.519 -5.442 1.00 97.38 184 THR A C 1
ATOM 1453 O O . THR A 1 184 ? 22.229 -9.238 -4.329 1.00 97.38 184 THR A O 1
ATOM 1456 N N . ILE A 1 185 ? 22.486 -9.205 -6.542 1.00 96.31 185 ILE A N 1
ATOM 1457 C CA . ILE A 1 185 ? 23.767 -8.463 -6.490 1.00 96.31 185 ILE A CA 1
ATOM 1458 C C . ILE A 1 185 ? 23.643 -7.068 -5.853 1.00 96.31 185 ILE A C 1
ATOM 1460 O O . ILE A 1 185 ? 24.642 -6.460 -5.491 1.00 96.31 185 ILE A O 1
ATOM 1464 N N . CYS A 1 186 ? 22.420 -6.541 -5.736 1.00 96.12 186 CYS A N 1
ATOM 1465 C CA . CYS A 1 186 ? 22.141 -5.298 -5.023 1.00 96.12 186 CYS A CA 1
ATOM 1466 C C . CYS A 1 186 ? 21.800 -5.491 -3.537 1.00 96.12 186 CYS A C 1
ATOM 1468 O O . CYS A 1 186 ? 21.414 -4.518 -2.900 1.00 96.12 186 CYS A O 1
ATOM 1470 N N . GLY A 1 187 ? 21.901 -6.710 -2.998 1.00 94.81 187 GLY A N 1
ATOM 1471 C CA . GLY A 1 187 ? 21.750 -7.000 -1.568 1.00 94.81 187 GLY A CA 1
ATOM 1472 C C . GLY A 1 187 ? 20.317 -7.230 -1.076 1.00 94.81 187 GLY A C 1
ATOM 1473 O O . GLY A 1 187 ? 20.128 -7.511 0.100 1.00 94.81 187 GLY A O 1
ATOM 1474 N N . HIS A 1 188 ? 19.306 -7.148 -1.945 1.00 96.06 188 HIS A N 1
ATOM 1475 C CA . HIS A 1 188 ? 17.916 -7.424 -1.564 1.00 96.06 188 HIS A CA 1
ATOM 1476 C C . HIS A 1 188 ? 17.592 -8.912 -1.678 1.00 96.06 188 HIS A C 1
ATOM 1478 O O . HIS A 1 188 ? 18.001 -9.551 -2.657 1.00 96.06 188 HIS A O 1
ATOM 1484 N N . ILE A 1 189 ? 16.826 -9.423 -0.711 1.00 96.00 189 ILE A N 1
ATOM 1485 C CA . ILE A 1 189 ? 16.471 -10.837 -0.570 1.00 96.00 189 ILE A CA 1
ATOM 1486 C C . ILE A 1 189 ? 14.978 -11.045 -0.861 1.00 96.00 189 ILE A C 1
ATOM 1488 O O . ILE A 1 189 ? 14.129 -10.298 -0.379 1.00 96.00 189 ILE A O 1
ATOM 1492 N N . PHE A 1 190 ? 14.659 -12.070 -1.652 1.00 96.25 190 PHE A N 1
ATOM 1493 C CA . PHE A 1 190 ? 13.294 -12.462 -2.025 1.00 96.25 190 PHE A CA 1
ATOM 1494 C C . PHE A 1 190 ? 13.179 -13.988 -2.113 1.00 96.25 190 PHE A C 1
ATOM 1496 O O . PHE A 1 190 ? 14.196 -14.677 -2.169 1.00 96.25 190 PHE A O 1
ATOM 1503 N N . CYS A 1 191 ? 11.966 -14.532 -2.230 1.00 96.25 191 CYS A N 1
ATOM 1504 C CA . CYS A 1 191 ? 11.800 -15.930 -2.629 1.00 96.25 191 CYS A CA 1
ATOM 1505 C C . CYS A 1 191 ? 12.394 -16.150 -4.028 1.00 96.25 191 CYS A C 1
ATOM 1507 O O . CYS A 1 191 ? 12.242 -15.298 -4.914 1.00 96.25 191 CYS A O 1
ATOM 1509 N N . HIS A 1 192 ? 12.990 -17.317 -4.278 1.00 95.88 192 HIS A N 1
ATOM 1510 C CA . HIS A 1 192 ? 13.603 -17.631 -5.574 1.00 95.88 192 HIS A CA 1
ATOM 1511 C C . HIS A 1 192 ? 12.639 -17.440 -6.756 1.00 95.88 192 HIS A C 1
ATOM 1513 O O . HIS A 1 192 ? 12.994 -16.857 -7.781 1.00 95.88 192 HIS A O 1
ATOM 1519 N N . LYS A 1 193 ? 11.387 -17.890 -6.599 1.00 96.12 193 LYS A N 1
ATOM 1520 C CA . LYS A 1 193 ? 10.337 -17.730 -7.618 1.00 96.12 193 LYS A CA 1
ATOM 1521 C C . LYS A 1 193 ? 9.998 -16.257 -7.868 1.00 96.12 193 LYS A C 1
ATOM 1523 O O . LYS A 1 193 ? 9.811 -15.862 -9.015 1.00 96.12 193 LYS A O 1
ATOM 1528 N N . CYS A 1 194 ? 9.975 -15.451 -6.809 1.00 95.31 194 CYS A N 1
ATOM 1529 C CA . CYS A 1 194 ? 9.609 -14.038 -6.858 1.00 95.31 194 CYS A CA 1
ATOM 1530 C C . CYS A 1 194 ? 10.653 -13.204 -7.603 1.00 95.31 194 CYS A C 1
ATOM 1532 O O . CYS A 1 194 ? 10.317 -12.467 -8.532 1.00 95.31 194 CYS A O 1
ATOM 1534 N N . ILE A 1 195 ? 11.935 -13.364 -7.258 1.00 96.88 195 ILE A N 1
ATOM 1535 C CA . ILE A 1 195 ? 12.991 -12.631 -7.962 1.00 96.88 195 ILE A CA 1
ATOM 1536 C C . ILE A 1 195 ? 13.125 -13.092 -9.415 1.00 96.88 195 ILE A C 1
ATOM 1538 O O . ILE A 1 195 ? 13.259 -12.256 -10.305 1.00 96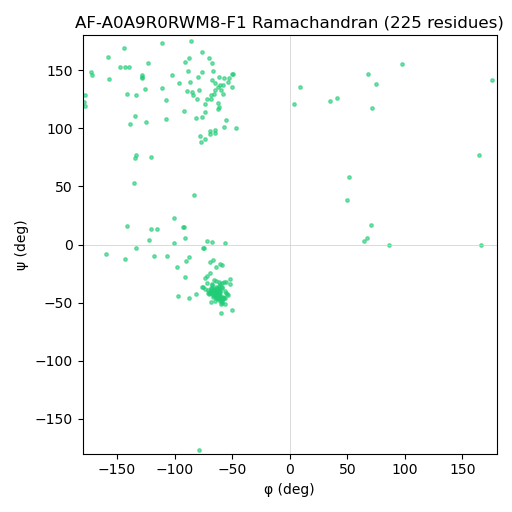.88 195 ILE A O 1
ATOM 1542 N N . LYS A 1 196 ? 12.991 -14.397 -9.682 1.00 95.81 196 LYS A N 1
ATOM 1543 C CA . LYS A 1 196 ? 13.004 -14.940 -11.045 1.00 95.81 196 LYS A CA 1
ATOM 1544 C C . LYS A 1 196 ? 11.903 -14.324 -11.909 1.00 95.81 196 LYS A C 1
ATOM 1546 O O . LYS A 1 196 ? 12.188 -13.889 -13.021 1.00 95.81 196 LYS A O 1
ATOM 1551 N N . PHE A 1 197 ? 10.681 -14.235 -11.384 1.00 94.19 197 PHE A N 1
ATOM 1552 C CA . PHE A 1 197 ? 9.564 -13.598 -12.079 1.00 94.19 197 PHE A CA 1
ATOM 1553 C C . PHE A 1 197 ? 9.843 -12.117 -12.369 1.00 94.19 197 PHE A C 1
ATOM 1555 O O . PHE A 1 197 ? 9.676 -11.671 -13.501 1.00 94.19 197 PHE A O 1
ATOM 1562 N N . SER A 1 198 ? 10.339 -11.363 -11.381 1.00 92.12 198 SER A N 1
ATOM 1563 C CA . SER A 1 198 ? 10.679 -9.947 -11.576 1.00 92.12 198 SER A CA 1
ATOM 1564 C C . SER A 1 198 ? 11.754 -9.748 -12.645 1.00 92.12 198 SER A C 1
ATOM 1566 O O . SER A 1 198 ? 11.639 -8.868 -13.497 1.00 92.12 198 SER A O 1
ATOM 1568 N N . VAL A 1 199 ? 12.799 -10.575 -12.640 1.00 94.88 199 VAL A N 1
ATOM 1569 C CA . VAL A 1 199 ? 13.849 -10.499 -13.661 1.00 94.88 199 VAL A CA 1
ATOM 1570 C C . VAL A 1 199 ? 13.279 -10.823 -15.042 1.00 94.88 199 VAL A C 1
ATOM 1572 O O . VAL A 1 199 ? 13.527 -10.072 -15.976 1.00 94.88 199 VAL A O 1
ATOM 1575 N N . GLN A 1 200 ? 12.447 -11.859 -15.170 1.00 92.38 200 GLN A N 1
ATOM 1576 C CA . GLN A 1 200 ? 11.813 -12.214 -16.445 1.00 92.38 200 GLN A CA 1
ATOM 1577 C C . GLN A 1 200 ? 10.857 -11.133 -16.972 1.00 92.38 200 GLN A C 1
ATOM 1579 O O . GLN A 1 200 ? 10.801 -10.914 -18.179 1.00 92.38 200 GLN A O 1
ATOM 1584 N N . ALA A 1 201 ? 10.121 -10.454 -16.089 1.00 88.94 201 ALA A N 1
ATOM 1585 C CA . ALA A 1 201 ? 9.133 -9.451 -16.481 1.00 88.94 201 ALA A CA 1
ATOM 1586 C C . ALA A 1 201 ? 9.753 -8.079 -16.785 1.00 88.94 201 ALA A C 1
ATOM 1588 O O . ALA A 1 201 ? 9.354 -7.414 -17.738 1.00 88.94 201 ALA A O 1
ATOM 1589 N N . GLN A 1 202 ? 10.710 -7.634 -15.966 1.00 87.00 202 GLN A N 1
ATOM 1590 C CA . GLN A 1 202 ? 11.197 -6.250 -15.990 1.00 87.00 202 GLN A CA 1
ATOM 1591 C C . GLN A 1 202 ? 12.724 -6.107 -15.961 1.00 87.00 202 GLN A C 1
ATOM 1593 O O . GLN A 1 202 ? 13.212 -4.981 -16.053 1.00 87.00 202 GLN A O 1
ATOM 1598 N N . ASN A 1 203 ? 13.491 -7.202 -15.856 1.00 93.94 203 ASN A N 1
ATOM 1599 C CA . ASN A 1 203 ? 14.958 -7.194 -15.720 1.00 93.94 203 ASN A CA 1
ATOM 1600 C C . ASN A 1 203 ? 15.448 -6.239 -14.617 1.00 93.94 203 ASN A C 1
ATOM 1602 O O . ASN A 1 203 ? 16.434 -5.516 -14.782 1.00 93.94 203 ASN A O 1
ATOM 1606 N N . ARG A 1 204 ? 14.717 -6.175 -13.497 1.00 92.00 204 ARG A N 1
ATOM 1607 C CA . ARG A 1 204 ? 14.977 -5.241 -12.392 1.00 92.00 204 ARG A CA 1
ATOM 1608 C C . ARG A 1 204 ? 14.697 -5.864 -11.030 1.00 92.00 204 ARG A C 1
ATOM 1610 O O . ARG A 1 204 ? 13.852 -6.752 -10.895 1.00 92.00 204 ARG A O 1
ATOM 1617 N N . CYS A 1 205 ? 15.400 -5.359 -10.019 1.00 94.12 205 CYS A N 1
ATOM 1618 C CA . CYS A 1 205 ? 15.127 -5.638 -8.613 1.00 94.12 205 CYS A CA 1
ATOM 1619 C C . CYS A 1 205 ? 13.796 -4.992 -8.183 1.00 94.12 205 CYS A C 1
ATOM 1621 O O . CYS A 1 205 ? 13.656 -3.780 -8.369 1.00 94.12 205 CYS A O 1
ATOM 1623 N N . PRO A 1 206 ? 12.860 -5.732 -7.556 1.00 93.19 206 PRO A N 1
ATOM 1624 C CA . PRO A 1 206 ? 11.609 -5.157 -7.058 1.00 93.19 206 PRO A CA 1
ATOM 1625 C C . PRO A 1 206 ? 11.786 -4.028 -6.036 1.00 93.19 206 PRO A C 1
ATOM 1627 O O . PRO A 1 206 ? 10.986 -3.103 -6.017 1.00 93.19 206 PRO A O 1
ATOM 1630 N N . ALA A 1 207 ? 12.834 -4.092 -5.207 1.00 91.38 207 ALA A N 1
ATOM 1631 C CA . ALA A 1 207 ? 13.021 -3.174 -4.082 1.00 91.38 207 ALA A CA 1
ATOM 1632 C C . ALA A 1 207 ? 13.760 -1.881 -4.463 1.00 91.38 207 ALA A C 1
ATOM 1634 O O . ALA A 1 207 ? 13.338 -0.795 -4.091 1.00 91.38 207 ALA A O 1
ATOM 1635 N N . CYS A 1 208 ? 14.860 -1.982 -5.217 1.00 93.19 208 CYS A N 1
ATOM 1636 C CA . CYS A 1 208 ? 15.722 -0.829 -5.526 1.00 93.19 208 CYS A CA 1
ATOM 1637 C C . CYS A 1 208 ? 15.898 -0.551 -7.014 1.00 93.19 208 CYS A C 1
ATOM 1639 O O . CYS A 1 208 ? 16.702 0.300 -7.391 1.00 93.19 208 CYS A O 1
ATOM 1641 N N . TRP A 1 209 ? 15.202 -1.302 -7.871 1.00 89.81 209 TRP A N 1
ATOM 1642 C CA . TRP A 1 209 ? 15.083 -1.012 -9.300 1.00 89.81 209 TRP A CA 1
ATOM 1643 C C . TRP A 1 209 ? 16.362 -1.140 -10.119 1.00 89.81 209 TRP A C 1
ATOM 1645 O O . TRP A 1 209 ? 16.365 -0.880 -11.325 1.00 89.81 209 TRP A O 1
ATOM 1655 N N . ARG A 1 210 ? 17.441 -1.611 -9.493 1.00 93.69 210 ARG A N 1
ATOM 1656 C CA . ARG A 1 210 ? 18.686 -1.924 -10.180 1.00 93.69 210 ARG A CA 1
ATOM 1657 C C . ARG A 1 210 ? 18.429 -2.957 -11.272 1.00 93.69 210 ARG A C 1
ATOM 1659 O O . ARG A 1 210 ? 17.704 -3.924 -11.041 1.00 93.69 210 ARG A O 1
ATOM 1666 N N . GLY A 1 211 ? 19.031 -2.746 -12.441 1.00 91.94 211 GLY A N 1
ATOM 1667 C CA . GLY A 1 211 ? 18.990 -3.709 -13.537 1.00 91.94 211 GLY A CA 1
ATOM 1668 C C . GLY A 1 211 ? 19.552 -5.057 -13.092 1.00 91.94 211 GLY A C 1
ATOM 1669 O O . GLY A 1 211 ? 20.635 -5.116 -12.508 1.00 91.94 211 GLY A O 1
ATOM 1670 N N . LEU A 1 212 ? 18.799 -6.120 -13.346 1.00 95.06 212 LEU A N 1
ATOM 1671 C CA . LEU A 1 212 ? 19.152 -7.494 -13.023 1.00 95.06 212 LEU A CA 1
ATOM 1672 C C . LEU A 1 212 ? 19.000 -8.364 -14.266 1.00 95.06 212 LEU A C 1
ATOM 1674 O O . LEU A 1 212 ? 18.073 -8.195 -15.052 1.00 95.06 212 LEU A O 1
ATOM 1678 N N . THR A 1 213 ? 19.890 -9.336 -14.392 1.00 93.88 213 THR A N 1
ATOM 1679 C CA . THR A 1 213 ? 19.786 -10.440 -15.349 1.00 93.88 213 THR A CA 1
ATOM 1680 C C . THR A 1 213 ? 19.526 -11.742 -14.594 1.00 93.88 213 THR A C 1
ATOM 1682 O O . THR A 1 213 ? 19.596 -11.779 -13.363 1.00 93.88 213 THR A O 1
ATOM 1685 N N . MET A 1 214 ? 19.263 -12.835 -15.314 1.00 93.06 214 MET A N 1
ATOM 1686 C CA . MET A 1 214 ? 19.055 -14.159 -14.707 1.00 93.06 214 MET A CA 1
ATOM 1687 C C . MET A 1 214 ? 20.250 -14.656 -13.876 1.00 93.06 214 MET A C 1
ATOM 1689 O O . MET A 1 214 ? 20.072 -15.516 -13.020 1.00 93.06 214 MET A O 1
ATOM 1693 N N . ASN A 1 215 ? 21.434 -14.069 -14.074 1.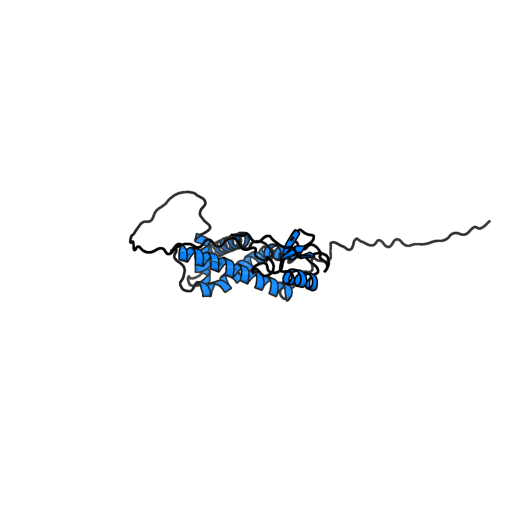00 93.69 215 ASN A N 1
ATOM 1694 C CA . ASN A 1 215 ? 22.656 -14.395 -13.338 1.00 93.69 215 ASN A CA 1
ATOM 1695 C C . ASN A 1 215 ? 22.955 -13.381 -12.215 1.00 93.69 215 ASN A C 1
ATOM 1697 O O . ASN A 1 215 ? 23.969 -13.486 -11.533 1.00 93.69 215 ASN A O 1
ATOM 1701 N N . SER A 1 216 ? 22.099 -12.371 -12.024 1.00 93.31 216 SER A N 1
ATOM 1702 C CA . SER A 1 216 ? 22.292 -11.282 -11.054 1.00 93.31 216 SER A CA 1
ATOM 1703 C C . SER A 1 216 ? 21.655 -11.560 -9.684 1.00 93.31 216 SER A C 1
ATOM 1705 O O . SER A 1 216 ? 21.487 -10.640 -8.880 1.00 93.31 216 SER A O 1
ATOM 1707 N N . PHE A 1 217 ? 21.284 -12.809 -9.408 1.00 96.50 217 PHE A N 1
ATOM 1708 C CA . PHE A 1 217 ? 20.808 -13.268 -8.106 1.00 96.50 217 PHE A CA 1
ATOM 1709 C C . PHE A 1 217 ? 21.216 -14.724 -7.869 1.00 96.50 217 PHE A C 1
ATOM 1711 O O . PHE A 1 217 ? 21.400 -15.488 -8.815 1.00 96.50 217 PHE A O 1
ATOM 1718 N N . HIS A 1 218 ? 21.361 -15.106 -6.606 1.00 95.88 218 HIS A N 1
ATOM 1719 C CA . HIS A 1 218 ? 21.758 -16.449 -6.189 1.00 95.88 218 HIS A CA 1
ATOM 1720 C C . HIS A 1 218 ? 20.952 -16.879 -4.963 1.00 95.88 218 HIS A C 1
ATOM 1722 O O . HIS A 1 218 ? 20.487 -16.041 -4.190 1.00 95.88 218 HIS A O 1
ATOM 1728 N N . ARG A 1 219 ? 20.762 -18.191 -4.796 1.00 95.12 219 ARG A N 1
ATOM 1729 C CA . ARG A 1 219 ? 20.109 -18.751 -3.606 1.00 95.12 219 ARG A CA 1
ATOM 1730 C C . ARG A 1 219 ? 20.996 -18.541 -2.380 1.00 95.12 219 ARG A C 1
ATOM 1732 O O . ARG A 1 219 ? 22.215 -18.669 -2.478 1.00 95.12 219 ARG A O 1
ATOM 1739 N N . VAL A 1 220 ? 20.375 -18.235 -1.248 1.00 94.12 220 VAL A N 1
ATOM 1740 C CA . VAL A 1 220 ? 21.030 -18.076 0.052 1.00 94.12 220 VAL A CA 1
ATOM 1741 C C . VAL A 1 220 ? 20.311 -18.931 1.087 1.00 94.12 220 VAL A C 1
ATOM 1743 O O . VAL A 1 220 ? 19.096 -19.102 1.021 1.00 94.12 220 VAL A O 1
ATOM 1746 N N . TYR A 1 221 ? 21.066 -19.463 2.041 1.00 89.38 221 TYR A N 1
ATOM 1747 C CA . TYR A 1 221 ? 20.528 -20.225 3.162 1.00 89.38 221 TYR A CA 1
ATOM 1748 C C . TYR A 1 221 ? 20.654 -19.361 4.408 1.00 89.38 221 TYR A C 1
ATOM 1750 O O . TYR A 1 221 ? 21.759 -19.093 4.877 1.00 89.38 221 TYR A O 1
ATOM 1758 N N . LEU A 1 222 ? 19.518 -18.858 4.882 1.00 84.38 222 LEU A N 1
ATOM 1759 C CA . LEU A 1 222 ? 19.455 -18.113 6.131 1.00 84.38 222 LEU A CA 1
ATOM 1760 C C . LEU A 1 222 ? 19.480 -19.132 7.277 1.00 84.38 222 LEU A C 1
ATOM 1762 O O . LEU A 1 222 ? 18.758 -20.129 7.189 1.00 84.38 222 LEU A O 1
ATOM 1766 N N . PRO A 1 223 ? 20.307 -18.936 8.318 1.00 76.81 223 PRO A N 1
ATOM 1767 C CA . PRO A 1 223 ? 20.230 -19.778 9.498 1.00 76.81 223 PRO A CA 1
ATOM 1768 C C . PRO A 1 223 ? 18.837 -19.602 10.105 1.00 76.81 223 PRO A C 1
ATOM 1770 O O . PRO A 1 223 ? 18.454 -18.489 10.464 1.00 76.81 223 PRO A O 1
ATOM 1773 N N . ALA A 1 224 ? 18.071 -20.690 10.171 1.00 65.44 224 ALA A N 1
ATOM 1774 C CA . ALA A 1 224 ? 16.901 -20.728 11.031 1.00 65.44 224 ALA A CA 1
ATOM 1775 C C . ALA A 1 224 ? 17.394 -20.483 12.460 1.00 65.44 224 ALA A C 1
ATOM 1777 O O . ALA A 1 224 ? 18.410 -21.064 12.859 1.00 65.44 224 ALA A O 1
ATOM 1778 N N . THR A 1 225 ? 16.730 -19.597 13.200 1.00 53.84 225 THR A N 1
ATOM 1779 C CA . THR A 1 225 ? 16.873 -19.556 14.653 1.00 53.84 225 THR A CA 1
ATOM 1780 C C . THR A 1 225 ? 16.537 -20.962 15.144 1.00 53.84 225 THR A C 1
ATOM 1782 O O . THR A 1 225 ? 15.425 -21.446 14.973 1.00 53.84 225 THR A O 1
ATOM 1785 N N . MET A 1 226 ? 17.565 -21.697 15.569 1.00 48.78 226 MET A N 1
ATOM 1786 C CA . MET A 1 226 ? 17.383 -22.963 16.267 1.00 48.78 226 MET A CA 1
ATOM 1787 C C . MET A 1 226 ? 16.904 -22.583 17.665 1.00 48.78 226 MET A C 1
ATOM 1789 O O . MET A 1 226 ? 17.599 -21.810 18.328 1.00 48.78 226 MET A O 1
ATOM 1793 N N . ASP A 1 227 ? 15.721 -23.077 18.033 1.00 45.75 227 ASP A N 1
ATOM 1794 C CA . ASP A 1 227 ? 15.119 -22.964 19.369 1.00 45.75 227 ASP A CA 1
ATOM 1795 C C . ASP A 1 227 ? 16.091 -23.342 20.504 1.00 45.75 227 ASP A C 1
ATOM 1797 O O . ASP A 1 227 ? 16.847 -24.337 20.349 1.00 45.75 227 ASP A O 1
#

Mean predicted aligned error: 19.76 Å

pLDDT: mean 72.89, std 20.24, range [33.16, 97.38]

Solvent-accessible surface area (backbone atoms only — not comparable to full-atom values): 14615 Å² total; per-residue (Å²): 142,88,84,87,86,89,77,89,80,85,83,75,84,75,73,87,86,81,82,86,85,75,84,69,81,73,60,100,74,45,68,67,58,54,50,51,54,52,53,42,33,50,55,45,34,52,52,52,49,49,57,55,51,55,33,55,75,71,69,48,91,70,67,94,62,49,79,75,23,36,68,60,41,20,52,52,37,48,48,52,51,44,70,76,30,81,46,70,68,58,39,50,55,53,64,72,49,75,60,64,73,57,48,54,54,26,50,53,50,50,52,54,55,44,62,71,44,60,85,73,64,85,91,83,56,65,35,56,54,48,49,54,52,59,48,73,67,77,76,82,77,87,84,88,89,81,87,88,82,87,78,90,84,89,86,87,88,82,90,82,81,88,80,88,74,75,90,70,62,59,11,87,81,79,70,42,73,49,53,65,31,20,35,32,83,85,72,54,63,27,22,45,69,55,49,51,50,36,28,74,76,67,31,25,40,92,87,80,60,48,78,33,53,93,81,38,48,44,79,49,84,76,82,71,86,77,128

Nearest PDB structures (foldseek):
  5h7r-assembly1_D  TM=8.663E-01  e=2.766E-03  Homo sapiens
  5din-assembly1_A  TM=8.229E-01  e=2.608E-03  Homo sapiens
  5gm6-assembly1_a  TM=6.085E-01  e=4.345E-02  Saccharomyces cerevisiae S288C
  2kr4-assembly1_A  TM=7.959E-01  e=2.521E-01  Mus musculus
  2kre-assembly1_A  TM=7.055E-01  e=3.379E-01  Homo sapiens

Sequence (227 aa):
MNRLGGSGIGGADVPPLQHQRREDVMGLGDPMLVTLRNNYRQRIMEHARWEVTARLYEGKRVPADWQRGLPELARRVEKVLFEKHPNKWEYYNMTNGPVEPHFEFAVTSLAQIQRQRASSTAPGDTSNELVNTLLSLGINSSDDLSKVSNSNLAIRAPVKKEVSEEPKFSCPFCFDELVDASSTICGHIFCHKCIKFSVQAQNRCPACWRGLTMNSFHRVYLPATMD

InterPro domains:
  IPR001841 Zinc finger, RING-type [PF13923] (171-208)
  IPR001841 Zinc finger, RING-type [PS50089] (171-208)
  IPR001841 Zinc finger, RING-type [SM00184] (171-208)
  IPR013083 Zinc finger, RING/FYVE/PHD-type [G3DSA:3.30.40.10] (156-223)
  IPR017907 Zinc finger, RING-type, conserved site [PS00518] (186-195)
  IPR049627 E3 ubiquitin-protein ligase complex SLX5-SLX8 subunit SLX8 [PTHR47094] (116-225)

Foldseek 3Di:
DDDDDDDDDDDDPDDDPDDDPPQPQDPPPDPVVVVLLVVLLVVQLVVLVVVQVVVVVVVHDDDPPLNVLSSVLSVQLSVQLCVVPVDPVVSNVVSLDDVVVSSLVSLVVVVVVVVVCVVPDDDDRSNVSSSVVSVVVVDPDDDDDDDDDDDDDDDDDDDDDDDPDDPADAAPQPRHGADQWKAFLVGHIHRPVRVQVCCVPPCADSNPGDRHHPPRMDGDDDDDPDD